Protein AF-A0A6G7YLB1-F1 (afdb_monomer)

Foldseek 3Di:
DDDPPDKDKDKDFAPVVKAWPFWADDPQWDDDGRMIMGIGPDNVNRVVRRVNRPTDMDHDPDDDPVVVVVVVVVVVVDDDDPDDDDPPPVVCVPHDDDDDDDDDDDDDQP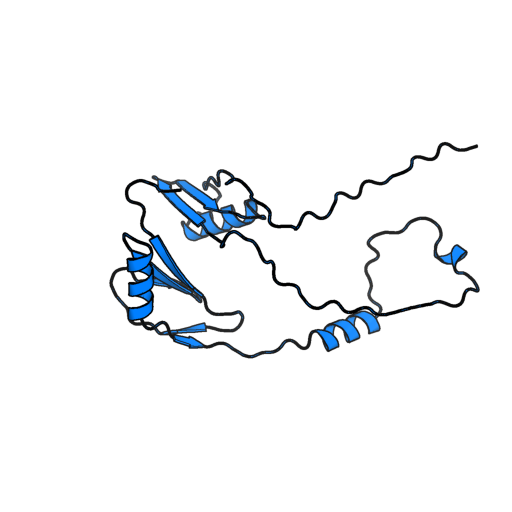DPDDWDKDWDDDDPEIEIETQDPCVVVVQVVVCVVSVHPDGRYDHPYHDHDDDPDDPPPPDDDDDDDDD

InterPro domains:
  IPR037165 Aldehyde oxidase/xanthine dehydrogenase, molybdopterin binding domain superfamily [SSF56003] (47-148)
  IPR052516 Nicotinate and N-heterocyclic Hydroxylase [PTHR47495] (2-147)

Nearest PDB structures (foldseek):
  4uhx-assembly1_A  TM=6.665E-01  e=8.455E-01  Homo sapiens

Solvent-accessible surface area (backbone atoms only — not comparable to full-atom values): 11763 Å² total; per-residue (Å²): 140,87,62,89,92,50,68,25,74,34,77,49,70,38,53,81,86,29,33,64,76,45,60,55,87,53,91,50,58,49,73,57,94,43,33,42,34,10,46,21,83,38,59,66,51,2,43,50,48,39,63,73,19,54,69,40,66,46,72,52,89,73,83,74,64,58,68,59,56,50,52,52,52,64,69,68,65,80,72,84,84,87,77,86,76,83,66,61,70,74,74,47,62,96,55,83,86,83,85,83,88,85,86,78,81,91,76,82,86,82,51,89,67,76,90,57,74,49,74,49,80,56,93,90,33,43,36,41,38,42,80,65,94,51,61,70,60,53,33,55,52,50,20,52,74,72,71,41,96,60,87,65,43,45,58,62,82,46,82,82,78,77,73,97,78,72,81,74,78,88,73,85,80,78,88,78,85,87,131

Radius of gyration: 24.67 Å; Cα contacts (8 Å, |Δi|>4): 196; chains: 1; bounding box: 50×50×65 Å

Sequence (179 aa):
MRLPEQLFASVRLAPEGGSIQGFTKAAGIVAGDGWVAGIGDTWWAAERALKAADVRIEAKNNPIPVDALFDDALAAGDATRWYERGDYAGAVEGSRALSAIYRVAPALPFGLEAPNATARVSGDRVEVWAGTQAPGLARMRADHAAGGESPSTRCPSAIRVGSRWRMPPFRSPLRWHGS

Structure (mmCIF, N/CA/C/O backbone):
data_AF-A0A6G7YLB1-F1
#
_entry.id   AF-A0A6G7YLB1-F1
#
loop_
_atom_site.group_PDB
_atom_site.id
_atom_site.type_symbol
_atom_site.label_atom_id
_atom_site.label_alt_id
_atom_site.label_comp_id
_atom_site.label_asym_id
_atom_site.label_entity_id
_atom_site.label_seq_id
_atom_site.pdbx_PDB_ins_code
_atom_site.Cartn_x
_atom_site.Cartn_y
_atom_site.Cartn_z
_atom_site.occupancy
_atom_site.B_iso_or_equiv
_atom_site.auth_seq_id
_atom_site.auth_comp_id
_atom_site.auth_asym_id
_atom_site.auth_atom_id
_atom_site.pdbx_PDB_model_num
ATOM 1 N N . MET A 1 1 ? -0.944 14.198 13.534 1.00 72.44 1 MET A N 1
ATOM 2 C CA . MET A 1 1 ? -2.217 14.908 13.800 1.00 72.44 1 MET A CA 1
ATOM 3 C C . MET A 1 1 ? -3.015 14.081 14.799 1.00 72.44 1 MET A C 1
ATOM 5 O O . MET A 1 1 ? -3.025 12.867 14.639 1.00 72.44 1 MET A O 1
ATOM 9 N N . ARG A 1 2 ? -3.635 14.696 15.814 1.00 84.31 2 ARG A N 1
ATOM 10 C CA . ARG A 1 2 ? -4.547 14.021 16.753 1.00 84.31 2 ARG A CA 1
ATOM 11 C C . ARG A 1 2 ? -5.871 14.780 16.784 1.00 84.31 2 ARG A C 1
ATOM 13 O O . ARG A 1 2 ? -5.854 15.998 16.930 1.00 84.31 2 ARG A O 1
ATOM 20 N N . LEU A 1 3 ? -6.981 14.072 16.624 1.00 89.00 3 LEU A N 1
ATOM 21 C CA . LEU A 1 3 ? -8.334 14.618 16.7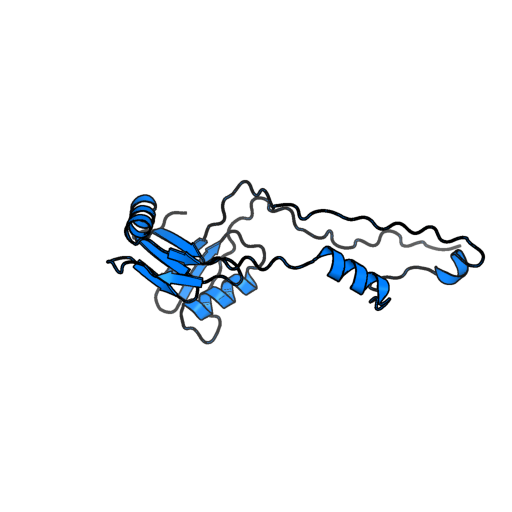16 1.00 89.00 3 LEU A CA 1
ATOM 22 C C . LEU A 1 3 ? -9.004 14.187 18.036 1.00 89.00 3 LEU A C 1
ATOM 24 O O . LEU A 1 3 ? -8.631 13.144 18.584 1.00 89.00 3 LEU A O 1
ATOM 28 N N . PRO A 1 4 ? -9.984 14.957 18.548 1.00 89.75 4 PRO A N 1
ATOM 29 C CA . PRO A 1 4 ? -10.841 14.512 19.648 1.00 89.75 4 PRO A CA 1
ATOM 30 C C . PRO A 1 4 ? -1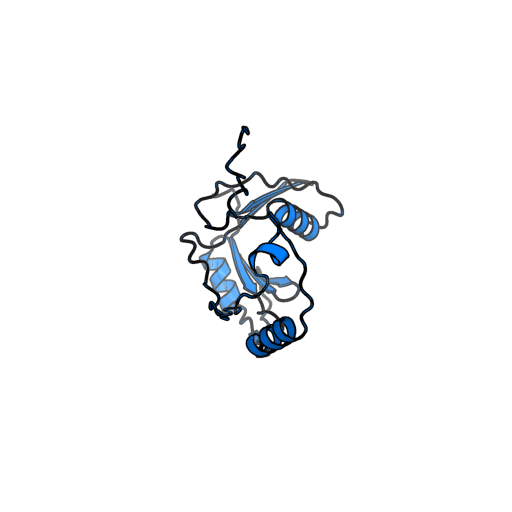1.526 13.188 19.301 1.00 89.75 4 PRO A C 1
ATOM 32 O O . PRO A 1 4 ? -11.903 12.989 18.145 1.00 89.75 4 PRO A O 1
ATOM 35 N N . GLU A 1 5 ? -11.654 12.287 20.279 1.00 90.38 5 GLU A N 1
ATOM 36 C CA . GLU A 1 5 ? -12.276 10.960 20.116 1.00 90.38 5 GLU A CA 1
ATOM 37 C C . GLU A 1 5 ? -11.657 10.079 19.011 1.00 90.38 5 GLU A C 1
ATOM 39 O O . GLU A 1 5 ? -12.265 9.119 18.540 1.00 90.38 5 GLU A O 1
ATOM 44 N N . GLN A 1 6 ? -10.432 10.382 18.564 1.00 94.50 6 GLN A N 1
ATOM 45 C CA . GLN A 1 6 ? -9.809 9.624 17.485 1.00 94.50 6 GLN A CA 1
ATOM 46 C C . GLN A 1 6 ? -9.474 8.195 17.928 1.00 94.50 6 GLN A C 1
ATOM 48 O O . GLN A 1 6 ? -8.704 7.966 18.865 1.00 94.50 6 GLN A O 1
ATOM 53 N N . LEU A 1 7 ? -9.960 7.234 17.154 1.00 95.81 7 LEU A N 1
ATOM 54 C CA . LEU A 1 7 ? -9.529 5.846 17.225 1.00 95.81 7 LEU A CA 1
ATOM 55 C C . LEU A 1 7 ? -8.301 5.617 16.337 1.00 95.81 7 LEU A C 1
ATOM 57 O O . LEU A 1 7 ? -8.029 6.362 15.392 1.00 95.81 7 LEU A O 1
ATOM 61 N N . PHE A 1 8 ? -7.553 4.570 16.650 1.00 95.81 8 PHE A N 1
ATOM 62 C CA . PHE A 1 8 ? -6.425 4.096 15.865 1.00 95.81 8 PHE A CA 1
ATOM 63 C C . PHE A 1 8 ? -6.771 2.769 15.217 1.00 95.81 8 PHE A C 1
ATOM 65 O O . PHE A 1 8 ? -7.447 1.939 15.821 1.00 95.81 8 PHE A O 1
ATOM 72 N N . ALA A 1 9 ? -6.256 2.570 14.008 1.00 95.75 9 ALA A N 1
ATOM 73 C CA . ALA A 1 9 ? -6.350 1.311 13.299 1.00 95.75 9 ALA A CA 1
ATOM 74 C C . ALA A 1 9 ? -4.950 0.768 13.006 1.00 95.75 9 ALA A C 1
ATOM 76 O O . ALA A 1 9 ? -4.078 1.499 12.534 1.00 95.75 9 ALA A O 1
ATOM 77 N N . SER A 1 10 ? -4.770 -0.523 13.25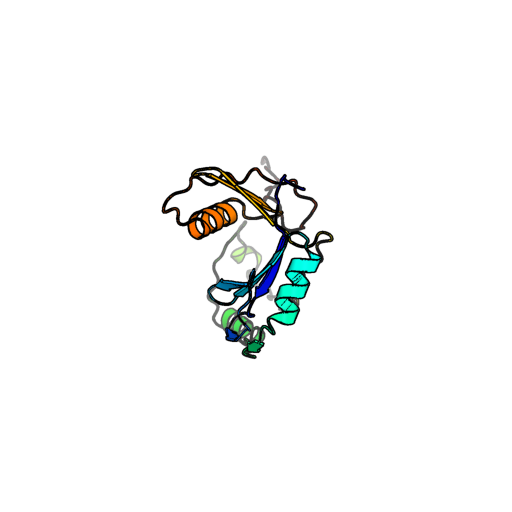1 1.00 96.44 10 SER A N 1
ATOM 78 C CA . SER A 1 10 ? -3.688 -1.317 12.671 1.00 96.44 10 SER A CA 1
ATOM 79 C C . SER A 1 10 ? -4.311 -2.253 11.642 1.00 96.44 10 SER A C 1
ATOM 81 O O . SER A 1 10 ? -5.457 -2.666 11.814 1.00 96.44 10 SER A O 1
ATOM 83 N N . VAL A 1 11 ? -3.589 -2.582 10.569 1.00 95.50 11 VAL A N 1
ATOM 84 C CA . VAL A 1 11 ? -4.123 -3.373 9.447 1.00 95.50 11 VAL A CA 1
ATOM 85 C C . VAL A 1 11 ? -3.153 -4.491 9.073 1.00 95.50 11 VAL A C 1
ATOM 87 O O . VAL A 1 11 ? -1.934 -4.343 9.179 1.00 95.50 11 VAL A O 1
ATOM 90 N N . ARG A 1 12 ? -3.702 -5.622 8.635 1.00 95.62 12 ARG A N 1
ATOM 91 C CA . ARG A 1 12 ? -3.019 -6.695 7.915 1.00 95.62 12 ARG A CA 1
ATOM 92 C C . ARG A 1 12 ? -3.644 -6.810 6.531 1.00 95.62 12 ARG A C 1
ATOM 94 O O . ARG A 1 12 ? -4.863 -6.914 6.423 1.00 95.62 12 ARG A O 1
ATOM 101 N N . LEU A 1 13 ? -2.812 -6.765 5.497 1.00 94.81 13 LEU A N 1
ATOM 102 C CA . LEU A 1 13 ? -3.212 -6.837 4.094 1.00 94.81 13 LEU A CA 1
ATOM 103 C C . LEU A 1 13 ? -2.608 -8.103 3.485 1.00 94.81 13 LEU A C 1
ATOM 105 O O . LEU A 1 13 ? -1.429 -8.388 3.708 1.00 94.81 13 LEU A O 1
ATOM 109 N N . ALA A 1 14 ? -3.406 -8.854 2.735 1.00 94.44 14 ALA A N 1
ATOM 110 C CA . ALA A 1 14 ? -2.907 -9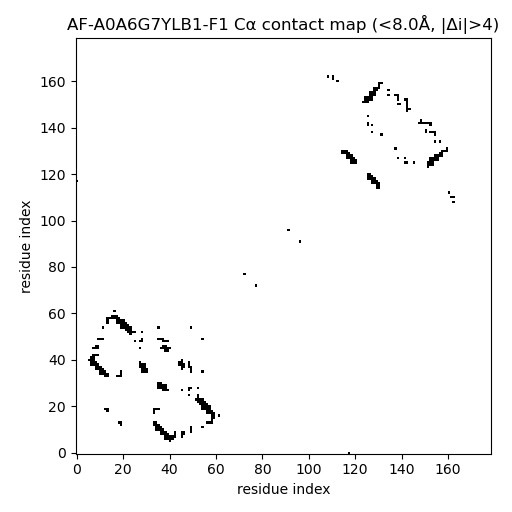.956 1.933 1.00 94.44 14 ALA A CA 1
ATOM 111 C C . ALA A 1 14 ? -2.006 -9.414 0.807 1.00 94.44 14 ALA A C 1
ATOM 113 O O . ALA A 1 14 ? -2.337 -8.395 0.197 1.00 94.44 14 ALA A O 1
ATOM 114 N N . PRO A 1 15 ? -0.863 -10.060 0.522 1.00 90.75 15 PRO A N 1
ATOM 115 C CA . PRO A 1 15 ? -0.030 -9.671 -0.608 1.00 90.75 15 PRO A CA 1
ATOM 116 C C . PRO A 1 15 ? -0.775 -9.894 -1.929 1.00 90.75 15 PRO A C 1
ATOM 118 O O . PRO A 1 15 ? -1.783 -10.601 -1.978 1.00 90.75 15 PRO A O 1
ATOM 121 N N . GLU A 1 16 ? -0.257 -9.323 -3.014 1.00 86.31 16 GLU A N 1
ATOM 122 C CA . GLU A 1 16 ? -0.806 -9.546 -4.352 1.00 86.31 16 GLU A CA 1
ATOM 123 C C . GLU A 1 16 ? -0.889 -11.048 -4.675 1.00 86.31 16 GLU A C 1
ATOM 125 O O . GLU A 1 16 ? 0.034 -11.816 -4.404 1.00 86.31 16 GLU A O 1
ATOM 130 N N . GLY A 1 17 ? -2.041 -11.480 -5.194 1.00 86.75 17 GLY A N 1
ATOM 131 C CA . GLY A 1 17 ? -2.346 -12.891 -5.447 1.00 86.75 17 GLY A CA 1
ATOM 132 C C . GLY A 1 17 ? -2.602 -13.741 -4.193 1.00 86.75 17 GLY A C 1
ATOM 133 O O . GLY A 1 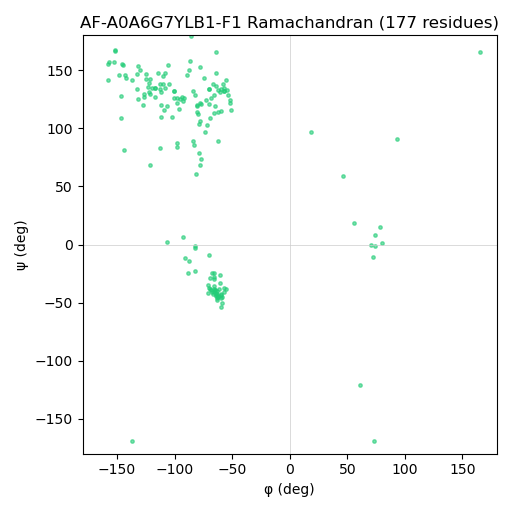17 ? -3.068 -14.872 -4.326 1.00 86.75 17 GLY A O 1
ATOM 134 N N . GLY A 1 18 ? -2.329 -13.221 -2.995 1.00 91.44 18 GLY A N 1
ATOM 135 C CA . GLY A 1 18 ? -2.633 -13.852 -1.714 1.00 91.44 18 GLY A CA 1
ATOM 136 C C . GLY A 1 18 ? -4.053 -13.577 -1.219 1.00 91.44 18 GLY A C 1
ATOM 137 O O . GLY A 1 18 ? -4.835 -12.862 -1.845 1.00 91.44 18 GLY A O 1
ATOM 138 N N . SER A 1 19 ? -4.387 -14.146 -0.064 1.00 94.31 19 SER A N 1
ATOM 139 C CA . SER A 1 19 ? -5.705 -13.991 0.561 1.00 94.31 19 SER A CA 1
ATOM 140 C C . SER A 1 19 ? -5.654 -14.133 2.084 1.00 94.31 19 SER A C 1
ATOM 142 O O . SER A 1 19 ? -4.755 -14.759 2.655 1.00 94.31 19 SER A O 1
ATOM 144 N N . ILE A 1 20 ? -6.650 -13.554 2.760 1.00 95.75 20 ILE A N 1
ATOM 145 C CA . ILE A 1 20 ? -6.896 -13.802 4.184 1.00 95.75 20 ILE A CA 1
ATOM 146 C C . ILE A 1 20 ? -7.589 -15.163 4.323 1.00 95.75 20 ILE A C 1
ATOM 148 O O . ILE A 1 20 ? -8.679 -15.362 3.797 1.00 95.75 20 ILE A O 1
ATOM 152 N N . GLN A 1 21 ? -6.971 -16.082 5.058 1.00 95.81 21 GLN A N 1
ATOM 153 C CA . GLN A 1 21 ? -7.467 -17.447 5.280 1.00 95.81 21 GLN A CA 1
ATOM 154 C C . GLN A 1 21 ? -8.395 -17.549 6.488 1.00 95.81 21 GLN A C 1
ATOM 156 O O . GLN A 1 21 ? -9.210 -18.462 6.605 1.00 95.81 21 GLN A O 1
ATOM 161 N N . GLY A 1 22 ? -8.249 -16.625 7.431 1.00 95.62 22 GLY A N 1
ATOM 162 C CA . GLY A 1 22 ? -9.105 -16.557 8.599 1.00 95.62 22 GLY A CA 1
ATOM 163 C C . GLY A 1 22 ? -8.533 -15.661 9.679 1.00 95.62 22 GLY A C 1
ATOM 164 O O . GLY A 1 22 ? -7.365 -15.282 9.650 1.00 95.62 22 GLY A O 1
ATOM 165 N N . PHE A 1 23 ? -9.390 -15.329 10.631 1.00 97.31 23 PHE A N 1
ATOM 166 C CA . PHE A 1 23 ? -9.064 -14.581 11.835 1.00 97.31 23 PHE A CA 1
ATOM 167 C C . PHE A 1 23 ? -10.131 -14.880 12.892 1.00 97.31 23 PHE A C 1
ATOM 169 O O . PHE A 1 23 ? -11.272 -15.229 12.573 1.00 97.31 23 PHE A O 1
ATOM 176 N N . THR A 1 24 ? -9.770 -14.726 14.156 1.00 97.12 24 THR A N 1
ATOM 177 C CA . THR A 1 24 ? -10.687 -14.790 15.289 1.00 97.12 24 THR A CA 1
ATOM 178 C C . THR A 1 24 ? -11.463 -13.481 15.379 1.00 97.12 24 THR A C 1
ATOM 180 O O . THR A 1 24 ? -10.886 -12.400 15.505 1.00 97.12 24 THR A O 1
ATOM 183 N N . LYS A 1 25 ? -12.794 -13.568 15.309 1.00 93.25 25 LYS A N 1
ATOM 184 C CA . LYS A 1 25 ? -13.669 -12.403 15.477 1.00 93.25 25 LYS A CA 1
ATOM 185 C C . LYS A 1 25 ? -13.636 -11.934 16.931 1.00 93.25 25 LYS A C 1
ATOM 187 O O . LYS A 1 25 ? -13.790 -12.737 17.846 1.00 93.25 25 LYS A O 1
ATOM 192 N N . ALA A 1 26 ? -13.491 -10.631 17.126 1.00 92.19 26 ALA A N 1
ATOM 193 C CA . ALA A 1 26 ? -13.546 -9.983 18.429 1.00 92.19 26 ALA A CA 1
ATOM 194 C C . ALA A 1 26 ? -14.042 -8.539 18.275 1.00 92.19 26 ALA A C 1
ATOM 196 O O . ALA A 1 26 ? -14.079 -7.999 17.166 1.00 92.19 26 ALA A O 1
ATOM 197 N N . ALA A 1 27 ? -14.415 -7.905 19.388 1.00 90.38 27 ALA A N 1
ATOM 198 C CA . ALA A 1 27 ? -14.750 -6.485 19.391 1.00 90.38 27 ALA A CA 1
ATOM 199 C C . ALA A 1 27 ? -13.565 -5.655 18.866 1.00 90.38 27 ALA A C 1
ATOM 201 O O . ALA A 1 27 ? -12.417 -5.897 19.233 1.00 90.38 27 ALA A O 1
ATOM 202 N N . GLY A 1 28 ? -13.850 -4.693 17.987 1.00 92.56 28 GLY A N 1
ATOM 203 C CA . GLY A 1 28 ? -12.825 -3.860 17.355 1.00 92.56 28 GLY A CA 1
ATOM 204 C C . GLY A 1 28 ? -12.098 -4.511 16.174 1.00 92.56 28 GLY A C 1
ATOM 205 O O . GLY A 1 28 ? -11.233 -3.861 15.597 1.00 92.56 28 GLY A O 1
ATOM 206 N N . ILE A 1 29 ? -12.439 -5.743 15.773 1.00 97.56 29 ILE A N 1
ATOM 207 C CA . ILE A 1 29 ? -11.936 -6.348 14.531 1.00 97.56 29 ILE A CA 1
ATOM 208 C C . ILE A 1 29 ? -12.916 -6.090 13.386 1.00 97.56 29 ILE A C 1
ATOM 210 O O . ILE A 1 29 ? -14.096 -6.427 13.474 1.00 97.56 29 ILE A O 1
ATOM 214 N N . VAL A 1 30 ? -12.403 -5.531 12.292 1.00 95.75 30 VAL A N 1
ATOM 215 C CA . VAL A 1 30 ? -13.129 -5.292 11.040 1.00 95.75 30 VAL A CA 1
ATOM 216 C C . VAL A 1 30 ? -12.361 -5.960 9.907 1.00 95.75 30 VAL A C 1
ATOM 218 O O . VAL A 1 30 ? -11.134 -5.948 9.903 1.00 95.75 30 VAL A O 1
ATOM 221 N N . ALA A 1 31 ? -13.061 -6.545 8.943 1.00 95.38 31 ALA A N 1
ATOM 222 C CA . ALA A 1 31 ? -12.438 -7.156 7.777 1.00 95.38 31 ALA A CA 1
ATOM 223 C C . ALA A 1 31 ? -13.105 -6.672 6.492 1.00 95.38 31 ALA A C 1
ATOM 225 O O . ALA A 1 31 ? -14.298 -6.366 6.480 1.00 95.38 31 ALA A O 1
ATOM 226 N N . GLY A 1 32 ? -12.322 -6.635 5.423 1.00 91.19 32 GLY A N 1
ATOM 227 C CA . GLY A 1 32 ? -12.785 -6.402 4.065 1.00 91.19 32 GLY A CA 1
ATOM 228 C C . GLY A 1 32 ? -12.091 -7.352 3.098 1.00 91.19 32 GLY A C 1
ATOM 229 O O . GLY A 1 32 ? -11.430 -8.308 3.509 1.00 91.19 32 GLY A O 1
ATOM 230 N N . ASP A 1 33 ? -12.247 -7.094 1.804 1.00 90.06 33 ASP A N 1
ATOM 231 C CA . ASP A 1 33 ? -11.646 -7.940 0.778 1.00 90.06 33 ASP A CA 1
ATOM 232 C C . ASP A 1 33 ? -10.112 -7.863 0.830 1.00 90.06 33 ASP A C 1
ATOM 234 O O . ASP A 1 33 ? -9.516 -6.807 0.610 1.00 90.06 33 ASP A O 1
ATOM 238 N N . GLY A 1 34 ? -9.477 -8.976 1.198 1.00 93.38 34 GLY A N 1
ATOM 239 C CA . GLY A 1 34 ? -8.024 -9.085 1.313 1.00 93.38 34 GLY A CA 1
ATOM 240 C C . GLY A 1 34 ? -7.392 -8.391 2.527 1.00 93.38 34 GLY A C 1
ATOM 241 O O . GLY A 1 34 ? -6.166 -8.346 2.597 1.00 93.38 34 GLY A O 1
ATOM 242 N N . TRP A 1 35 ? -8.154 -7.871 3.499 1.00 95.38 35 TRP A N 1
ATOM 243 C CA . TRP A 1 35 ? -7.573 -7.212 4.679 1.00 95.38 35 TRP 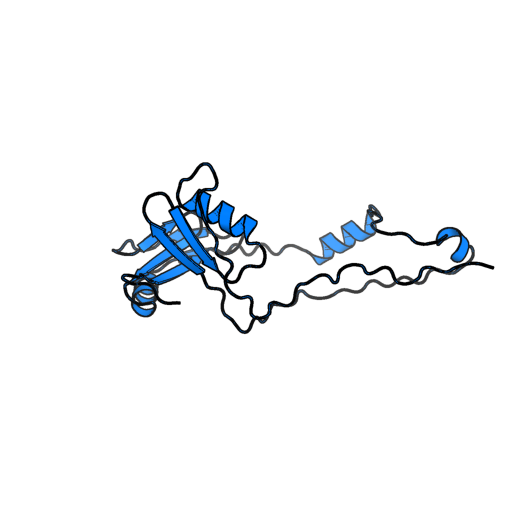A CA 1
ATOM 244 C C . TRP A 1 35 ? -8.366 -7.403 5.976 1.00 95.38 35 TRP A C 1
ATOM 246 O O . TRP A 1 35 ? -9.580 -7.597 5.975 1.00 95.38 35 TRP A O 1
ATOM 256 N N . VAL A 1 36 ? -7.662 -7.288 7.105 1.00 97.62 36 VAL A N 1
ATOM 257 C CA . VAL A 1 36 ? -8.229 -7.272 8.463 1.00 97.62 36 VAL A CA 1
ATOM 258 C C . VAL A 1 36 ? -7.619 -6.114 9.247 1.00 97.62 36 VAL A C 1
ATOM 260 O O . VAL A 1 36 ? -6.404 -5.925 9.231 1.00 97.62 36 VAL A O 1
ATOM 263 N N . ALA A 1 37 ? -8.445 -5.342 9.945 1.00 97.19 37 ALA A N 1
ATOM 264 C CA . ALA A 1 37 ? -8.036 -4.234 10.794 1.00 97.19 37 ALA A CA 1
ATOM 265 C C . ALA A 1 37 ? -8.488 -4.436 12.241 1.00 97.19 37 ALA A C 1
ATOM 267 O O . ALA A 1 37 ? -9.592 -4.911 12.501 1.00 97.19 37 ALA A O 1
ATOM 268 N N . GLY A 1 38 ? -7.635 -4.031 13.175 1.00 97.81 38 GLY A N 1
ATOM 269 C CA . GLY A 1 38 ? -7.977 -3.873 14.585 1.00 97.81 38 GLY A CA 1
ATOM 270 C C . GLY A 1 38 ? -8.109 -2.396 14.908 1.00 97.81 38 GLY A C 1
ATOM 271 O O . GLY A 1 38 ? -7.294 -1.599 14.448 1.00 97.81 38 GLY A O 1
ATOM 272 N N . ILE A 1 39 ? -9.127 -2.042 15.684 1.00 97.06 39 ILE A N 1
ATOM 273 C CA . ILE A 1 39 ? -9.469 -0.673 16.066 1.00 97.06 39 ILE A CA 1
ATOM 274 C C . ILE A 1 39 ? -9.346 -0.539 17.586 1.00 97.06 39 ILE A C 1
ATOM 276 O O . ILE A 1 39 ? -9.818 -1.400 18.326 1.00 97.06 39 ILE A O 1
ATOM 280 N N . GLY A 1 40 ? -8.726 0.544 18.053 1.00 96.25 40 GLY A N 1
ATOM 281 C CA . GLY A 1 40 ? -8.539 0.816 19.478 1.00 96.25 40 GLY A CA 1
ATOM 282 C C . GLY A 1 40 ? -8.449 2.304 19.807 1.00 96.25 40 GLY A C 1
ATOM 283 O O . GLY A 1 40 ? -8.276 3.148 18.930 1.00 96.25 40 GLY A O 1
ATOM 284 N N . ASP A 1 41 ? -8.546 2.624 21.092 1.00 95.75 41 ASP A N 1
ATOM 285 C CA . ASP A 1 41 ? -8.346 3.970 21.652 1.00 95.75 41 ASP A CA 1
ATOM 286 C C . ASP A 1 41 ? -6.898 4.473 21.509 1.00 95.75 41 ASP A C 1
ATOM 288 O O . ASP A 1 41 ? -6.633 5.675 21.442 1.00 95.75 41 ASP A O 1
ATOM 292 N N . THR A 1 42 ? -5.965 3.530 21.397 1.00 95.19 42 THR A N 1
ATOM 293 C CA . THR A 1 42 ? -4.536 3.715 21.179 1.00 95.19 42 THR A CA 1
ATOM 294 C C . THR A 1 42 ? -4.057 2.804 20.053 1.00 95.19 42 THR A C 1
ATOM 296 O O . THR A 1 42 ? -4.607 1.724 19.819 1.00 95.19 42 THR A O 1
ATOM 299 N N . TRP A 1 43 ? -2.980 3.202 19.369 1.00 94.50 43 TRP A N 1
ATOM 300 C CA . TRP A 1 43 ? -2.348 2.346 18.358 1.00 94.50 43 TRP A CA 1
ATOM 301 C C . TRP A 1 43 ? -1.921 0.988 18.938 1.00 94.50 43 TRP A C 1
ATOM 303 O O . TRP A 1 43 ? -2.086 -0.047 18.295 1.00 94.50 43 TRP A O 1
ATOM 313 N N . TRP A 1 44 ? -1.435 0.968 20.182 1.00 96.25 44 TRP A N 1
ATOM 314 C CA . TRP A 1 44 ? -1.028 -0.272 20.839 1.00 96.25 44 TRP A CA 1
ATOM 315 C C . TRP A 1 44 ? -2.208 -1.216 21.097 1.00 96.25 44 TRP A C 1
ATOM 317 O O . TRP A 1 44 ? -2.080 -2.419 20.870 1.00 96.25 44 TRP A O 1
ATOM 327 N N . ALA A 1 45 ? -3.364 -0.693 21.517 1.00 96.81 45 ALA A N 1
ATOM 328 C CA . ALA A 1 45 ? -4.576 -1.495 21.677 1.00 96.81 45 ALA A CA 1
ATOM 329 C C . ALA A 1 45 ? -5.040 -2.094 20.339 1.00 96.81 45 ALA A C 1
ATOM 331 O O . ALA A 1 45 ? -5.300 -3.294 20.268 1.00 96.81 45 ALA A O 1
ATOM 332 N N . ALA A 1 46 ? -5.053 -1.290 19.271 1.00 97.12 46 ALA A N 1
ATOM 333 C CA . ALA A 1 46 ? -5.396 -1.734 17.920 1.00 97.12 46 ALA A CA 1
ATOM 334 C C . ALA A 1 46 ? -4.475 -2.865 17.418 1.00 97.12 46 ALA A C 1
ATOM 336 O O . ALA A 1 46 ? -4.934 -3.888 16.905 1.00 97.12 46 ALA A O 1
ATOM 337 N N . GLU A 1 47 ? -3.164 -2.720 17.616 1.00 96.50 47 GLU A N 1
ATOM 338 C CA . GLU A 1 47 ? -2.175 -3.726 17.224 1.00 96.50 47 GLU A CA 1
ATOM 339 C C . GLU A 1 47 ? -2.273 -5.004 18.072 1.00 96.50 47 GLU A C 1
ATOM 341 O O . GLU A 1 47 ? -2.163 -6.113 17.546 1.00 96.50 47 GLU A O 1
ATOM 346 N N . ARG A 1 48 ? -2.526 -4.881 19.381 1.00 96.44 48 ARG A N 1
ATOM 347 C CA . ARG A 1 48 ? -2.760 -6.043 20.251 1.00 96.44 48 ARG A CA 1
ATOM 348 C C . ARG A 1 48 ? -4.026 -6.799 19.870 1.00 96.44 48 ARG A C 1
ATOM 350 O O . ARG A 1 48 ? -3.996 -8.027 19.891 1.00 96.44 48 ARG A O 1
ATOM 357 N N . ALA A 1 49 ? -5.094 -6.095 19.499 1.00 96.00 49 ALA A N 1
ATOM 358 C CA . ALA A 1 49 ? -6.321 -6.716 19.012 1.00 96.00 49 ALA A CA 1
ATOM 359 C C . ALA A 1 49 ? -6.047 -7.552 17.754 1.00 96.00 49 ALA A C 1
ATOM 361 O O . ALA A 1 49 ? -6.436 -8.715 17.705 1.00 96.00 49 ALA A O 1
ATOM 362 N N . LEU A 1 50 ? -5.293 -7.022 16.784 1.00 95.81 50 LEU A N 1
ATOM 363 C CA . LEU A 1 50 ? -4.911 -7.787 15.592 1.00 95.81 50 LEU A CA 1
ATOM 364 C C . LEU A 1 50 ? -4.038 -9.001 15.892 1.00 95.81 50 LEU A C 1
ATOM 366 O O . LEU A 1 50 ? -4.226 -10.049 15.280 1.00 95.81 50 LEU A O 1
ATOM 370 N N . LYS A 1 51 ? -3.085 -8.874 16.820 1.00 95.50 51 LYS A N 1
ATOM 371 C CA . LYS A 1 51 ? -2.261 -10.013 17.244 1.00 95.50 51 LYS A CA 1
ATOM 372 C C . LYS A 1 51 ? -3.111 -11.103 17.895 1.00 95.50 51 LYS A C 1
ATOM 374 O O . LYS A 1 51 ? -2.917 -12.273 17.596 1.00 95.50 51 LYS A O 1
ATOM 379 N N . ALA A 1 52 ? -4.065 -10.723 18.745 1.00 96.50 52 ALA A N 1
ATOM 380 C CA . ALA A 1 52 ? -4.992 -11.662 19.374 1.00 96.50 52 ALA A CA 1
ATOM 381 C C . ALA A 1 52 ? -5.987 -12.275 18.374 1.00 96.50 52 ALA A C 1
ATOM 383 O O . ALA A 1 52 ? -6.427 -13.405 18.563 1.00 96.50 52 ALA A O 1
ATOM 384 N N . ALA A 1 53 ? -6.322 -11.549 17.305 1.00 96.62 53 ALA A N 1
ATOM 385 C CA . ALA A 1 53 ? -7.196 -12.032 16.246 1.00 96.62 53 ALA A CA 1
ATOM 386 C C . ALA A 1 53 ? -6.555 -13.122 15.370 1.00 96.62 53 ALA A C 1
ATOM 388 O O . ALA A 1 53 ? -7.271 -13.701 14.563 1.00 96.62 53 ALA A O 1
ATOM 389 N N . ASP A 1 54 ? -5.255 -13.415 15.505 1.00 96.69 54 ASP A N 1
ATOM 390 C CA . ASP A 1 54 ? -4.558 -14.477 14.760 1.00 96.69 54 ASP A CA 1
ATOM 391 C C . ASP A 1 54 ? -4.889 -14.468 13.253 1.00 96.69 54 ASP A C 1
ATOM 393 O O . ASP A 1 54 ? -5.475 -15.400 12.695 1.00 96.69 54 ASP A O 1
ATOM 397 N N . VAL A 1 55 ? -4.598 -13.340 12.595 1.00 96.94 55 VAL A N 1
ATOM 398 C CA . VAL A 1 55 ? -4.879 -13.171 11.164 1.00 96.94 55 VAL A CA 1
ATOM 399 C C . VAL A 1 55 ? -3.950 -14.070 10.353 1.00 96.94 55 VAL A C 1
ATOM 401 O O . VAL A 1 55 ? -2.755 -13.798 10.224 1.00 96.94 55 VAL A O 1
ATOM 404 N N . ARG A 1 56 ? -4.518 -15.118 9.760 1.00 96.19 56 ARG A N 1
ATOM 405 C CA . ARG A 1 56 ? -3.815 -16.068 8.898 1.00 96.19 56 ARG A CA 1
ATOM 406 C C . ARG A 1 56 ? -3.908 -15.610 7.448 1.00 96.19 56 ARG A C 1
ATOM 408 O O . ARG A 1 56 ? -5.002 -15.386 6.931 1.00 96.19 56 ARG A O 1
ATOM 415 N N . ILE A 1 57 ? -2.757 -15.480 6.796 1.00 95.44 57 ILE A N 1
ATOM 416 C CA . ILE A 1 57 ? -2.626 -15.006 5.415 1.00 95.44 57 ILE A CA 1
ATOM 417 C C . ILE A 1 57 ? -1.924 -16.083 4.601 1.00 95.44 57 ILE A C 1
ATOM 419 O O . ILE A 1 57 ? -0.873 -16.578 5.005 1.00 95.44 57 ILE A O 1
ATOM 423 N N . GLU A 1 58 ? -2.490 -16.419 3.448 1.00 93.25 58 GLU A N 1
ATOM 424 C CA . GLU A 1 58 ? -1.805 -17.209 2.432 1.00 93.25 58 GLU A CA 1
ATOM 425 C C . GLU A 1 58 ? -1.186 -16.254 1.416 1.00 93.25 58 GLU A C 1
ATOM 427 O O . GLU A 1 58 ? -1.871 -15.407 0.839 1.00 93.25 58 GLU A O 1
ATOM 432 N N . ALA A 1 59 ? 0.116 -16.394 1.195 1.00 88.88 59 ALA A N 1
ATOM 433 C CA . ALA A 1 59 ? 0.802 -15.730 0.101 1.00 88.88 59 ALA A CA 1
ATOM 434 C C . ALA A 1 59 ? 0.942 -16.722 -1.053 1.00 88.88 59 ALA A C 1
ATOM 436 O O . ALA A 1 59 ? 1.495 -17.807 -0.872 1.00 88.88 59 ALA A O 1
ATOM 437 N N . LYS A 1 60 ? 0.488 -16.345 -2.251 1.00 82.94 60 LYS A N 1
ATOM 438 C CA . LYS A 1 60 ? 0.840 -17.101 -3.453 1.00 82.94 60 LYS A CA 1
ATOM 439 C C . LYS A 1 60 ? 2.233 -16.691 -3.892 1.00 82.94 60 LYS A C 1
ATOM 441 O O . LYS A 1 60 ? 2.469 -15.535 -4.229 1.00 82.94 60 LYS A O 1
ATOM 446 N N . ASN A 1 61 ? 3.150 -17.649 -3.917 1.00 73.69 61 ASN A N 1
ATOM 447 C CA . ASN A 1 61 ? 4.443 -17.445 -4.549 1.00 73.69 61 ASN A CA 1
ATOM 448 C C . ASN A 1 61 ? 4.304 -17.703 -6.052 1.00 73.69 61 ASN A C 1
ATOM 450 O O . ASN A 1 61 ? 4.512 -18.823 -6.513 1.00 73.69 61 ASN A O 1
ATOM 454 N N . ASN A 1 62 ? 3.892 -16.679 -6.797 1.00 75.88 62 ASN A N 1
ATOM 455 C CA . ASN A 1 62 ? 3.848 -16.724 -8.255 1.00 75.88 62 ASN A CA 1
ATOM 456 C C . ASN A 1 62 ? 4.887 -15.745 -8.822 1.00 75.88 62 ASN A C 1
ATOM 458 O O . ASN A 1 62 ? 4.545 -14.592 -9.097 1.00 75.88 62 ASN A O 1
ATOM 462 N N . PRO A 1 63 ? 6.166 -16.148 -8.923 1.00 75.75 63 PRO A N 1
ATOM 463 C CA . PRO A 1 63 ? 7.203 -15.267 -9.434 1.00 75.75 63 PRO A CA 1
ATOM 464 C C . PRO A 1 63 ? 6.916 -14.937 -10.901 1.00 75.75 63 PRO A C 1
ATOM 466 O O . PRO A 1 63 ? 6.874 -15.818 -11.757 1.00 75.75 63 PRO A O 1
ATOM 469 N N . ILE A 1 64 ? 6.723 -13.652 -11.189 1.00 81.31 64 ILE A N 1
ATOM 470 C CA . ILE A 1 64 ? 6.597 -13.160 -12.561 1.00 81.31 64 ILE A CA 1
ATOM 471 C C . ILE A 1 64 ? 7.996 -13.222 -13.201 1.00 81.31 64 ILE A C 1
ATOM 473 O O . ILE A 1 64 ? 8.921 -12.625 -12.642 1.00 81.31 64 ILE A O 1
ATOM 477 N N . PRO A 1 65 ? 8.189 -13.903 -14.349 1.00 87.50 65 PRO A N 1
ATOM 478 C CA . PRO A 1 65 ? 9.485 -13.996 -15.021 1.00 87.50 65 PRO A CA 1
ATOM 479 C C . PRO A 1 65 ? 9.781 -12.699 -15.788 1.00 87.50 65 PRO A C 1
ATOM 481 O O . PRO A 1 65 ? 9.763 -12.657 -17.016 1.00 87.50 65 PRO A O 1
ATOM 484 N N . VAL A 1 66 ? 10.016 -11.615 -15.048 1.00 87.81 66 VAL A N 1
ATOM 485 C CA . VAL A 1 66 ? 10.176 -10.256 -15.592 1.00 87.81 66 VAL A CA 1
ATOM 486 C C . VAL A 1 66 ? 11.274 -10.164 -16.647 1.00 87.81 66 VAL A C 1
ATOM 488 O O . VAL A 1 66 ? 11.080 -9.477 -17.642 1.00 87.81 66 VAL A O 1
ATOM 491 N N . ASP A 1 67 ? 12.388 -10.878 -16.473 1.00 88.44 67 ASP A N 1
ATOM 492 C CA . ASP A 1 67 ? 13.483 -10.858 -17.449 1.00 88.44 67 ASP A CA 1
ATOM 493 C C . ASP A 1 67 ? 13.051 -11.424 -18.807 1.00 88.44 67 ASP A C 1
ATOM 495 O O . ASP A 1 67 ? 13.284 -10.785 -19.828 1.00 88.44 67 ASP A O 1
ATOM 499 N N . ALA A 1 68 ? 12.350 -12.563 -18.817 1.00 90.75 68 ALA A N 1
ATOM 500 C CA . ALA A 1 68 ? 11.837 -13.156 -20.052 1.00 90.75 68 ALA A CA 1
ATOM 501 C C . ALA A 1 68 ? 10.802 -12.241 -20.722 1.00 90.75 68 ALA A C 1
ATOM 503 O O . ALA A 1 68 ? 10.860 -12.024 -21.926 1.00 90.75 68 ALA A O 1
ATOM 504 N N . LEU A 1 69 ? 9.910 -11.629 -19.933 1.00 90.44 69 LEU A N 1
ATOM 505 C CA . LEU A 1 69 ? 8.930 -10.671 -20.453 1.00 90.44 69 LEU A CA 1
ATOM 506 C C . LEU A 1 69 ? 9.595 -9.448 -21.101 1.00 90.44 69 LEU A C 1
ATOM 508 O O . LEU A 1 69 ? 9.109 -8.955 -22.118 1.00 90.44 69 LEU A O 1
ATOM 512 N N . PHE A 1 70 ? 10.694 -8.946 -20.529 1.00 89.88 70 PHE A N 1
ATOM 513 C CA . PHE A 1 70 ? 11.445 -7.842 -21.127 1.00 89.88 70 PHE A CA 1
ATOM 514 C C . PHE A 1 70 ? 12.197 -8.265 -22.385 1.00 89.88 70 PHE A C 1
ATOM 516 O O . PHE A 1 70 ? 12.199 -7.513 -23.358 1.00 89.88 70 PHE A O 1
ATOM 523 N N . ASP A 1 71 ? 12.812 -9.446 -22.379 1.00 90.44 71 ASP A N 1
ATOM 524 C CA . ASP A 1 71 ? 13.544 -9.964 -23.532 1.00 90.44 71 ASP A CA 1
ATOM 525 C C . ASP A 1 71 ? 12.600 -10.194 -24.720 1.00 90.44 71 ASP A C 1
ATOM 527 O O . ASP A 1 71 ? 12.894 -9.740 -25.827 1.00 90.44 71 ASP A O 1
ATOM 531 N N . ASP A 1 72 ? 11.424 -10.779 -24.476 1.00 90.75 72 ASP A N 1
ATOM 532 C CA . ASP A 1 72 ? 10.386 -10.979 -25.491 1.00 90.75 72 ASP A CA 1
ATOM 533 C C . ASP A 1 72 ? 9.873 -9.641 -26.046 1.00 90.75 72 ASP A C 1
ATOM 535 O O . ASP A 1 72 ? 9.761 -9.469 -27.262 1.00 90.75 72 ASP A O 1
ATOM 539 N N . ALA A 1 73 ? 9.612 -8.656 -25.178 1.00 89.12 73 ALA A N 1
ATOM 540 C CA . ALA A 1 73 ? 9.144 -7.335 -25.600 1.00 89.12 73 ALA A CA 1
ATOM 541 C C . ALA A 1 73 ? 10.193 -6.568 -26.425 1.00 89.12 73 ALA A C 1
ATOM 543 O O . ALA A 1 73 ? 9.845 -5.889 -27.392 1.00 89.12 73 ALA A O 1
ATOM 544 N N . LEU A 1 74 ? 11.479 -6.679 -26.073 1.00 87.56 74 LEU A N 1
ATOM 545 C CA . LEU A 1 74 ? 12.569 -6.080 -26.847 1.00 87.56 74 LEU A CA 1
ATOM 546 C C . LEU A 1 74 ? 12.773 -6.793 -28.190 1.00 87.56 74 LEU A C 1
ATOM 548 O O . LEU A 1 74 ? 13.050 -6.129 -29.189 1.00 87.56 74 LEU A O 1
ATOM 552 N N . ALA A 1 75 ? 12.627 -8.120 -28.225 1.00 86.94 75 ALA A N 1
ATOM 553 C CA . ALA A 1 75 ? 12.781 -8.921 -29.436 1.00 86.94 75 ALA A CA 1
ATOM 554 C C . ALA A 1 75 ? 11.631 -8.723 -30.435 1.00 86.94 75 ALA A C 1
ATOM 556 O O . ALA A 1 75 ? 11.872 -8.733 -31.641 1.00 86.94 75 ALA A O 1
ATOM 557 N N . ALA A 1 76 ? 10.401 -8.512 -29.952 1.00 88.00 76 ALA A N 1
ATOM 558 C CA . ALA A 1 76 ? 9.228 -8.281 -30.797 1.00 88.00 76 ALA A CA 1
ATOM 559 C C . ALA A 1 76 ? 9.358 -7.028 -31.683 1.00 88.00 76 ALA A C 1
ATOM 561 O O . ALA A 1 76 ? 8.744 -6.963 -32.744 1.00 88.00 76 ALA A O 1
ATOM 562 N N . GLY A 1 77 ? 10.161 -6.039 -31.273 1.00 78.50 77 GLY A N 1
ATOM 563 C CA . GLY A 1 77 ? 10.420 -4.828 -32.060 1.00 78.50 77 GLY A CA 1
ATOM 564 C C . GLY A 1 77 ? 9.265 -3.818 -32.094 1.00 78.50 77 GLY A C 1
ATOM 565 O O . GLY A 1 77 ? 9.422 -2.740 -32.670 1.00 78.50 77 GLY A O 1
ATOM 566 N N . ASP A 1 78 ? 8.139 -4.120 -31.443 1.00 81.50 78 ASP A N 1
ATOM 567 C CA . ASP A 1 78 ? 7.007 -3.209 -31.288 1.00 81.50 78 ASP A CA 1
ATOM 568 C C . ASP A 1 78 ? 7.347 -2.114 -30.270 1.00 81.50 78 ASP A C 1
ATOM 570 O O . ASP A 1 78 ? 7.240 -2.282 -29.054 1.00 81.50 78 ASP A O 1
ATOM 574 N N . ALA A 1 79 ? 7.777 -0.960 -30.778 1.00 83.75 79 ALA A N 1
ATOM 575 C CA . ALA A 1 79 ? 8.150 0.189 -29.966 1.00 83.75 79 ALA A CA 1
ATOM 576 C C . ALA A 1 79 ? 7.310 1.422 -30.311 1.00 83.75 79 ALA A C 1
ATOM 578 O O . ALA A 1 79 ? 7.249 1.871 -31.456 1.00 83.75 79 ALA A O 1
ATOM 579 N N . THR A 1 80 ? 6.734 2.051 -29.288 1.00 88.75 80 THR A N 1
ATOM 580 C CA . THR A 1 80 ? 6.129 3.380 -29.429 1.00 88.75 80 THR A CA 1
ATOM 581 C C . THR A 1 80 ? 7.223 4.439 -29.371 1.00 88.75 80 THR A C 1
ATOM 583 O O . THR A 1 80 ? 7.917 4.571 -28.361 1.00 88.75 80 THR A O 1
ATOM 586 N N . ARG A 1 81 ? 7.373 5.242 -30.430 1.00 87.94 81 ARG A N 1
ATOM 587 C CA . ARG A 1 81 ? 8.288 6.390 -30.427 1.00 87.94 81 ARG A CA 1
ATOM 588 C C . ARG A 1 81 ? 7.653 7.560 -29.675 1.00 87.94 81 ARG A C 1
ATOM 590 O O . ARG A 1 81 ? 6.753 8.219 -30.181 1.00 87.94 81 ARG A O 1
ATOM 597 N N . TRP A 1 82 ? 8.145 7.831 -28.469 1.00 91.38 82 TRP A N 1
ATOM 598 C CA . TRP A 1 82 ? 7.644 8.928 -27.627 1.00 91.38 82 TRP A CA 1
ATOM 599 C C . TRP A 1 82 ? 8.234 10.293 -27.987 1.00 91.38 82 TRP A C 1
ATOM 601 O O . TRP A 1 82 ? 7.660 11.326 -27.648 1.00 91.38 82 TRP A O 1
ATOM 611 N N . TYR A 1 83 ? 9.404 10.307 -28.624 1.00 92.69 83 TYR A N 1
ATOM 612 C CA . TYR A 1 83 ? 10.138 11.528 -28.908 1.00 92.69 83 TYR A CA 1
ATOM 613 C C . TYR A 1 83 ? 11.110 11.336 -30.074 1.00 92.69 83 TYR A C 1
ATOM 615 O O . TYR A 1 83 ? 11.767 10.302 -30.176 1.00 92.69 83 TYR A O 1
ATOM 623 N N . GLU A 1 84 ? 11.234 12.360 -30.914 1.00 90.69 84 GLU A N 1
ATOM 624 C CA . GLU A 1 84 ? 12.190 12.438 -32.015 1.00 90.69 84 GLU A CA 1
ATOM 625 C C . GLU A 1 84 ? 12.689 13.875 -32.149 1.00 90.69 84 GLU A C 1
ATOM 627 O O . GLU A 1 84 ? 11.954 14.831 -31.891 1.00 90.69 84 GLU A O 1
ATOM 632 N N . ARG A 1 85 ? 13.952 14.044 -32.538 1.00 93.62 85 ARG A N 1
ATOM 633 C CA . ARG A 1 85 ? 14.516 15.357 -32.847 1.00 93.62 85 ARG A CA 1
ATOM 634 C C . ARG A 1 85 ? 15.541 15.223 -33.963 1.00 93.62 85 ARG A C 1
ATOM 636 O O . ARG A 1 85 ? 16.512 14.492 -33.803 1.00 93.62 85 ARG A O 1
ATOM 643 N N . GLY A 1 86 ? 15.369 16.034 -35.005 1.00 93.81 86 GLY A N 1
ATOM 644 C CA . GLY A 1 86 ? 16.254 16.043 -36.169 1.00 93.81 86 GLY A CA 1
ATOM 645 C C . GLY A 1 86 ? 16.055 14.822 -37.065 1.00 93.81 86 GLY A C 1
ATOM 646 O O . GLY A 1 86 ? 15.092 14.079 -36.895 1.00 93.81 86 GLY A O 1
ATOM 647 N N . ASP A 1 87 ? 16.976 14.640 -38.009 1.00 90.25 87 ASP A N 1
ATOM 648 C CA . ASP A 1 87 ? 17.016 13.482 -38.900 1.00 90.25 87 ASP A CA 1
ATOM 649 C C . ASP A 1 87 ? 18.021 12.452 -38.371 1.00 90.25 87 ASP A C 1
ATOM 651 O O . ASP A 1 87 ? 19.209 12.476 -38.697 1.00 90.25 87 ASP A O 1
ATOM 655 N N . TYR A 1 88 ? 17.546 11.572 -37.488 1.00 89.00 88 TYR A N 1
ATOM 656 C CA . TYR A 1 88 ? 18.378 10.491 -36.964 1.00 89.00 88 TYR A CA 1
ATOM 657 C C . TYR A 1 88 ? 18.770 9.502 -38.065 1.00 89.00 88 TYR A C 1
ATOM 659 O O . TYR A 1 88 ? 19.908 9.043 -38.076 1.00 89.00 88 TYR A O 1
ATOM 667 N N . ALA A 1 89 ? 17.848 9.187 -38.982 1.00 87.88 89 ALA A N 1
ATOM 668 C CA . ALA A 1 89 ? 18.061 8.184 -40.021 1.00 87.88 89 ALA A CA 1
ATOM 669 C C . ALA A 1 89 ? 19.196 8.594 -40.967 1.00 87.88 89 ALA A C 1
ATOM 671 O O . ALA A 1 89 ? 20.113 7.804 -41.181 1.00 87.88 89 ALA A O 1
ATOM 672 N N . GLY A 1 90 ? 19.184 9.841 -41.444 1.00 91.81 90 GLY A N 1
ATOM 673 C CA . GLY A 1 90 ? 20.266 10.385 -42.263 1.00 91.81 90 GLY A CA 1
ATOM 674 C C . GLY A 1 90 ? 21.583 10.520 -41.495 1.00 91.81 90 GLY A C 1
ATOM 675 O O . GLY A 1 90 ? 22.650 10.249 -42.037 1.00 91.81 90 GLY A O 1
ATOM 676 N N . ALA A 1 91 ? 21.536 10.866 -40.204 1.00 89.88 91 ALA A N 1
ATOM 677 C CA . ALA A 1 91 ? 22.747 11.022 -39.395 1.00 89.88 91 ALA A CA 1
ATOM 678 C C . ALA A 1 91 ? 23.502 9.705 -39.130 1.00 89.88 91 ALA A C 1
ATOM 680 O O . ALA A 1 91 ? 24.701 9.742 -38.854 1.00 89.88 91 ALA A O 1
ATOM 681 N N . VAL A 1 92 ? 22.817 8.557 -39.176 1.00 88.81 92 VAL A N 1
ATOM 682 C CA . VAL A 1 92 ? 23.419 7.234 -38.922 1.00 88.81 92 VAL A CA 1
ATOM 683 C C . VAL A 1 92 ? 23.604 6.396 -40.184 1.00 88.81 92 VAL A C 1
ATOM 685 O O . VAL A 1 92 ? 24.075 5.259 -40.096 1.00 88.81 92 VAL A O 1
ATOM 688 N N . GLU A 1 93 ? 23.264 6.929 -41.358 1.00 92.19 93 GLU A N 1
ATOM 689 C CA . GLU A 1 93 ? 23.431 6.221 -42.623 1.00 92.19 93 GLU A CA 1
ATOM 690 C C . GLU A 1 93 ? 24.902 5.812 -42.829 1.00 92.19 93 GLU A C 1
ATOM 692 O O . GLU A 1 93 ? 25.833 6.579 -42.576 1.00 92.19 93 GLU A O 1
ATOM 697 N N . GLY A 1 94 ? 25.135 4.551 -43.207 1.00 90.81 94 GLY A N 1
ATOM 698 C CA . GLY A 1 94 ? 26.4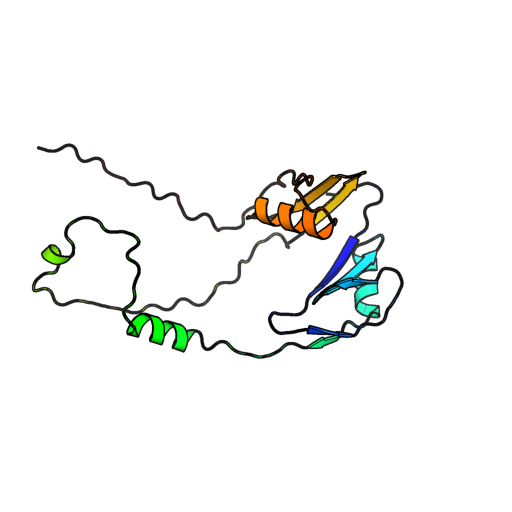82 3.990 -43.385 1.00 90.81 94 GLY A CA 1
ATOM 699 C C . GLY A 1 94 ? 27.285 3.763 -42.094 1.00 90.81 94 GLY A C 1
ATOM 700 O O . GLY A 1 94 ? 28.410 3.266 -42.157 1.00 90.81 94 GLY A O 1
ATOM 701 N N . SER A 1 95 ? 26.728 4.080 -40.922 1.00 90.44 95 SER A N 1
ATOM 702 C CA . SER A 1 95 ? 27.397 3.890 -39.632 1.00 90.44 95 SER A CA 1
ATOM 703 C C . SER A 1 95 ? 27.167 2.487 -39.066 1.00 90.44 95 SER A C 1
ATOM 705 O O . SER A 1 95 ? 26.117 1.872 -39.251 1.00 90.44 95 SER A O 1
ATOM 707 N N . ARG A 1 96 ? 28.138 1.976 -38.297 1.00 87.94 96 ARG A N 1
ATOM 708 C CA . ARG A 1 96 ? 27.959 0.747 -37.514 1.00 87.94 96 ARG A CA 1
ATOM 709 C C . ARG A 1 96 ? 27.212 1.075 -36.224 1.00 87.94 96 ARG A C 1
ATOM 711 O O . ARG A 1 96 ? 27.759 1.748 -35.353 1.00 87.94 96 ARG A O 1
ATOM 718 N N . ALA A 1 97 ? 25.996 0.557 -36.082 1.00 81.81 97 ALA A N 1
ATOM 719 C CA . ALA A 1 97 ? 25.222 0.719 -34.858 1.00 81.81 97 ALA A CA 1
ATOM 720 C C . ALA A 1 97 ? 25.938 0.074 -33.657 1.00 81.81 97 ALA A C 1
ATOM 722 O O . ALA A 1 97 ? 26.390 -1.073 -33.725 1.00 81.81 97 ALA A O 1
ATOM 723 N N . LEU A 1 98 ? 26.019 0.817 -32.550 1.00 86.12 98 LEU A N 1
ATOM 724 C CA . LEU A 1 98 ? 26.386 0.289 -31.241 1.00 86.12 98 LEU A CA 1
ATOM 725 C C . LEU A 1 98 ? 25.125 0.241 -30.381 1.00 86.12 98 LEU A C 1
ATOM 727 O O . LEU A 1 98 ? 24.519 1.273 -30.102 1.00 86.12 98 LEU A O 1
ATOM 731 N N . SER A 1 99 ? 24.753 -0.957 -29.948 1.00 83.56 99 SER A N 1
ATOM 732 C CA . SER A 1 99 ? 23.627 -1.186 -29.047 1.00 83.56 99 SER A CA 1
ATOM 733 C C . SER A 1 99 ? 24.102 -1.900 -27.789 1.00 83.56 99 SER A C 1
ATOM 735 O O . SER A 1 99 ? 24.890 -2.842 -27.868 1.00 83.56 99 SER A O 1
ATOM 737 N N . ALA A 1 100 ? 23.588 -1.485 -26.636 1.00 88.62 100 ALA A N 1
ATOM 738 C CA . ALA A 1 100 ? 23.790 -2.163 -25.364 1.00 88.62 100 ALA A CA 1
ATOM 739 C C . ALA A 1 100 ? 22.465 -2.213 -24.600 1.00 88.62 100 ALA A C 1
ATOM 741 O O . ALA A 1 100 ? 21.693 -1.253 -24.625 1.00 88.62 100 ALA A O 1
ATOM 742 N N . ILE A 1 101 ? 22.217 -3.331 -23.921 1.00 86.50 101 ILE A N 1
ATOM 743 C CA . ILE A 1 101 ? 21.058 -3.510 -23.045 1.00 86.50 101 ILE A CA 1
ATOM 744 C C . ILE A 1 101 ? 21.535 -3.321 -21.608 1.00 86.50 101 ILE A C 1
ATOM 746 O O . ILE A 1 101 ? 22.465 -3.991 -21.162 1.00 86.50 101 ILE A O 1
ATOM 750 N N . TYR A 1 102 ? 20.879 -2.422 -20.879 1.00 89.94 102 TYR A N 1
ATOM 751 C CA . TYR A 1 102 ? 21.134 -2.184 -19.462 1.00 89.94 102 TYR A CA 1
ATOM 752 C C . TYR A 1 102 ? 19.925 -2.637 -18.653 1.00 89.94 102 TYR A C 1
ATOM 754 O O . TYR A 1 102 ? 18.791 -2.299 -18.987 1.00 89.94 102 TYR A O 1
ATOM 762 N N . ARG A 1 103 ? 20.170 -3.372 -17.566 1.00 87.19 103 ARG A N 1
ATOM 763 C CA . ARG A 1 103 ? 19.141 -3.756 -16.596 1.00 87.19 103 ARG A CA 1
ATOM 764 C C . ARG A 1 103 ? 19.373 -3.012 -15.291 1.00 87.19 103 ARG A C 1
ATOM 766 O O . ARG A 1 103 ? 20.510 -2.874 -14.843 1.00 87.19 103 ARG A O 1
ATOM 773 N N . VAL A 1 104 ? 18.292 -2.536 -14.686 1.00 88.62 104 VAL A N 1
ATOM 774 C CA . VAL A 1 104 ? 18.315 -1.855 -13.390 1.00 88.62 104 VAL A CA 1
ATOM 775 C C . VAL A 1 104 ? 17.309 -2.551 -12.492 1.00 88.62 104 VAL A C 1
ATOM 777 O O . VAL A 1 104 ? 16.125 -2.612 -12.816 1.00 88.62 104 VAL A O 1
ATOM 780 N N . ALA A 1 105 ? 17.787 -3.093 -11.375 1.00 86.31 105 ALA A N 1
ATOM 781 C CA . ALA A 1 105 ? 16.923 -3.738 -10.397 1.00 86.31 105 ALA A CA 1
ATOM 782 C C . ALA A 1 105 ? 15.945 -2.719 -9.777 1.00 86.31 105 ALA A C 1
ATOM 784 O O . ALA A 1 105 ? 16.304 -1.546 -9.610 1.00 86.31 105 ALA A O 1
ATOM 785 N N . PRO A 1 106 ? 14.723 -3.141 -9.401 1.00 83.00 106 PRO A N 1
ATOM 786 C CA . PRO A 1 106 ? 13.784 -2.267 -8.714 1.00 83.00 106 PRO A CA 1
ATOM 787 C C . PRO A 1 106 ? 14.387 -1.765 -7.398 1.00 83.00 106 PRO A C 1
ATOM 789 O O . PRO A 1 106 ? 14.940 -2.532 -6.610 1.00 83.00 106 PRO A O 1
ATOM 792 N N . ALA A 1 107 ? 14.261 -0.462 -7.153 1.00 85.69 107 ALA A N 1
ATOM 793 C CA . ALA A 1 107 ? 14.702 0.164 -5.915 1.00 85.69 107 ALA A CA 1
ATOM 794 C C . ALA A 1 107 ? 13.506 0.399 -4.988 1.00 85.69 107 ALA A C 1
ATOM 796 O O . ALA A 1 107 ? 12.482 0.951 -5.401 1.00 85.69 107 ALA A O 1
ATOM 797 N N . LEU A 1 108 ? 13.652 0.018 -3.719 1.00 83.38 108 LEU A N 1
ATOM 798 C CA . LEU A 1 108 ? 12.648 0.313 -2.703 1.00 83.38 108 LEU A CA 1
ATOM 799 C C . LEU A 1 108 ? 12.648 1.819 -2.395 1.00 83.38 108 LEU A C 1
ATOM 801 O O . LEU A 1 108 ? 13.712 2.412 -2.195 1.00 83.38 108 LEU A O 1
ATOM 805 N N . PRO A 1 109 ? 11.475 2.468 -2.329 1.00 77.06 109 PRO A N 1
ATOM 806 C CA . PRO A 1 109 ? 11.394 3.839 -1.859 1.00 77.06 109 PRO A CA 1
ATOM 807 C C . PRO A 1 109 ? 11.636 3.873 -0.343 1.00 77.06 109 PRO A C 1
ATOM 809 O O . PRO A 1 109 ? 10.749 3.567 0.447 1.00 77.06 109 PRO A O 1
ATOM 812 N N . PHE A 1 110 ? 12.836 4.277 0.076 1.00 78.31 110 PHE A N 1
ATOM 813 C CA . PHE A 1 110 ? 13.190 4.485 1.487 1.00 78.31 110 PHE A CA 1
ATOM 814 C C . PHE A 1 110 ? 12.706 5.853 1.989 1.00 78.31 110 PHE A C 1
ATOM 816 O O . PHE A 1 110 ? 13.500 6.722 2.351 1.00 78.31 110 PHE A O 1
ATOM 823 N N . GLY A 1 111 ? 11.391 6.082 1.948 1.00 81.12 111 GLY A N 1
ATOM 824 C CA . GLY A 1 111 ? 10.801 7.261 2.581 1.00 81.12 111 GLY A CA 1
ATOM 825 C C . GLY A 1 111 ? 11.084 7.248 4.085 1.00 81.12 111 GLY A C 1
ATOM 826 O O . GLY A 1 111 ? 10.871 6.227 4.732 1.00 81.12 111 GLY A O 1
ATOM 827 N N . LEU A 1 112 ? 11.565 8.368 4.635 1.00 87.06 112 LEU A N 1
ATOM 828 C CA . LEU A 1 112 ? 11.810 8.494 6.081 1.00 87.06 112 LEU A CA 1
ATOM 829 C C . LEU A 1 112 ? 10.509 8.424 6.891 1.00 87.06 112 LEU A C 1
ATOM 831 O O . LEU A 1 112 ? 10.506 7.955 8.024 1.00 87.06 112 LEU A O 1
ATOM 835 N N . GLU A 1 113 ? 9.408 8.874 6.291 1.00 83.88 113 GLU A N 1
ATOM 836 C CA . GLU A 1 113 ? 8.086 8.867 6.903 1.00 83.88 113 GLU A CA 1
ATOM 837 C C . GLU A 1 113 ? 7.337 7.585 6.540 1.00 83.88 113 GLU A C 1
ATOM 839 O O . GLU A 1 113 ? 7.112 7.289 5.361 1.00 83.88 113 GLU A O 1
ATOM 844 N N . ALA A 1 114 ? 6.898 6.848 7.560 1.00 84.62 114 ALA A N 1
ATOM 845 C CA . ALA A 1 114 ? 6.027 5.702 7.357 1.00 84.62 114 ALA A CA 1
ATOM 846 C C . ALA A 1 114 ? 4.678 6.161 6.759 1.00 84.62 114 ALA A C 1
ATOM 848 O O . ALA A 1 114 ? 4.100 7.155 7.228 1.00 84.62 114 ALA A O 1
ATOM 849 N N . PRO A 1 115 ? 4.135 5.446 5.755 1.00 87.62 115 PRO A N 1
ATOM 850 C CA . PRO A 1 115 ? 2.816 5.743 5.215 1.00 87.62 115 PRO A CA 1
ATOM 851 C C . PRO A 1 115 ? 1.759 5.773 6.322 1.00 87.62 115 PRO A C 1
ATOM 853 O O . PRO A 1 115 ? 1.639 4.842 7.115 1.00 87.62 115 PRO A O 1
ATOM 856 N N . ASN A 1 116 ? 0.985 6.853 6.371 1.00 90.38 116 ASN A N 1
ATOM 857 C CA . ASN A 1 116 ? -0.088 7.037 7.338 1.00 90.38 116 ASN A CA 1
ATOM 858 C C . ASN A 1 116 ? -1.261 7.793 6.707 1.00 90.38 116 ASN A C 1
ATOM 860 O O . ASN A 1 116 ? -1.096 8.554 5.746 1.00 90.38 116 ASN A O 1
ATOM 864 N N . ALA A 1 117 ? -2.446 7.569 7.266 1.00 92.00 117 ALA A N 1
ATOM 865 C CA . ALA A 1 117 ? -3.660 8.281 6.914 1.00 92.00 117 ALA A CA 1
ATOM 866 C C . ALA A 1 117 ? -4.494 8.527 8.174 1.00 92.00 117 ALA A C 1
ATOM 868 O O . ALA A 1 117 ? -4.553 7.691 9.073 1.00 92.00 117 ALA A O 1
ATOM 869 N N . THR A 1 118 ? -5.140 9.684 8.241 1.00 92.69 118 THR A N 1
ATOM 870 C CA . THR A 1 118 ? -6.157 10.015 9.241 1.00 92.69 118 THR A CA 1
ATOM 871 C C . THR A 1 118 ? -7.424 10.392 8.496 1.00 92.69 118 THR A C 1
ATOM 873 O O . THR A 1 118 ? -7.356 11.139 7.521 1.00 92.69 118 THR A O 1
ATOM 876 N N . ALA A 1 119 ? -8.569 9.891 8.950 1.00 90.88 119 ALA A N 1
ATOM 877 C CA . ALA A 1 119 ? -9.864 10.250 8.397 1.00 90.88 119 ALA A CA 1
ATOM 878 C C . ALA A 1 119 ? -10.791 10.773 9.496 1.00 90.88 119 ALA A C 1
ATOM 880 O O . ALA A 1 119 ? -10.719 10.326 10.641 1.00 90.88 119 ALA A O 1
ATOM 881 N N . ARG A 1 120 ? -11.665 11.715 9.145 1.00 89.00 120 ARG A N 1
ATOM 882 C CA . ARG A 1 120 ? -12.736 12.209 10.010 1.00 89.00 120 ARG A CA 1
ATOM 883 C C . ARG A 1 120 ? -14.038 12.223 9.233 1.00 89.00 120 ARG A C 1
ATOM 885 O O . ARG A 1 120 ? -14.121 12.859 8.187 1.00 89.00 120 ARG A O 1
ATOM 892 N N . VAL A 1 121 ? -15.048 11.558 9.775 1.00 86.56 121 VAL A N 1
ATOM 893 C CA . VAL A 1 121 ? -16.407 11.559 9.230 1.00 86.56 121 VAL A CA 1
ATOM 894 C C . VAL A 1 121 ? -17.247 12.541 10.042 1.00 86.56 121 VAL A C 1
ATOM 896 O O . VAL A 1 121 ? -17.182 12.547 11.270 1.00 86.56 121 VAL A O 1
ATOM 899 N N . SER A 1 122 ? -17.989 13.419 9.372 1.00 84.44 122 SER A N 1
ATOM 900 C CA . SER A 1 122 ? -18.852 14.416 10.006 1.00 84.44 122 SER A CA 1
ATOM 901 C C . SER A 1 122 ? -20.077 14.647 9.129 1.00 84.44 122 SER A C 1
ATOM 903 O O . SER A 1 122 ? -19.962 15.242 8.058 1.00 84.44 122 SER A O 1
ATOM 905 N N . GLY A 1 123 ? -21.237 14.166 9.586 1.00 82.56 123 GLY A N 1
ATOM 906 C CA . GLY A 1 123 ? -22.462 14.177 8.788 1.00 82.56 123 GLY A CA 1
ATOM 907 C C . GLY A 1 123 ? -22.294 13.353 7.511 1.00 82.56 123 GLY A C 1
ATOM 908 O O . GLY A 1 123 ? -21.964 12.174 7.574 1.00 82.56 123 GLY A O 1
ATOM 909 N N . ASP A 1 124 ? -22.474 14.005 6.369 1.00 80.56 124 ASP A N 1
ATOM 910 C CA . ASP A 1 124 ? -22.350 13.464 5.010 1.00 80.56 124 ASP A CA 1
ATOM 911 C C . ASP A 1 124 ? -20.951 13.654 4.388 1.00 80.56 124 ASP A C 1
ATOM 913 O O . ASP A 1 124 ? -20.738 13.370 3.206 1.00 80.56 124 ASP A O 1
ATOM 917 N N . ARG A 1 125 ? -19.984 14.154 5.170 1.00 80.25 125 ARG A N 1
ATOM 918 C CA . ARG A 1 125 ? -18.631 14.467 4.700 1.00 80.25 125 ARG A CA 1
ATOM 919 C C . ARG A 1 125 ? -17.587 13.551 5.315 1.00 80.25 125 ARG A C 1
ATOM 921 O O . ARG A 1 125 ? -17.542 13.359 6.532 1.00 80.25 125 ARG A O 1
ATOM 928 N N . VAL A 1 126 ? -16.645 13.124 4.477 1.00 85.25 126 VAL A N 1
ATOM 929 C CA . VAL A 1 126 ? -15.370 12.548 4.909 1.00 85.25 126 VAL A CA 1
ATOM 930 C C . VAL A 1 126 ? -14.237 13.532 4.626 1.00 85.25 126 VAL A C 1
ATOM 932 O O . VAL A 1 126 ? -14.161 14.153 3.564 1.00 85.25 126 VAL A O 1
ATOM 935 N N . GLU A 1 127 ? -13.357 13.699 5.607 1.00 88.75 127 GLU A N 1
ATOM 936 C CA . GLU A 1 127 ? -12.082 14.389 5.465 1.00 88.75 127 GLU A CA 1
ATOM 937 C C . GLU A 1 127 ? -10.941 13.395 5.606 1.00 88.75 127 GLU A C 1
ATOM 939 O O . GLU A 1 127 ? -10.926 12.626 6.563 1.00 88.75 127 GLU A O 1
ATOM 944 N N . VAL A 1 128 ? -9.981 13.424 4.680 1.00 89.75 128 VAL A N 1
ATOM 945 C CA . VAL A 1 128 ? -8.814 12.529 4.711 1.00 89.75 128 VAL A CA 1
ATOM 946 C C . VAL A 1 128 ? -7.518 13.326 4.633 1.00 89.75 128 VAL A C 1
ATOM 948 O O . VAL A 1 128 ? -7.304 14.090 3.691 1.00 89.75 128 VAL A O 1
ATOM 951 N N . TRP A 1 129 ? -6.628 13.083 5.594 1.00 91.75 129 TRP A N 1
ATOM 952 C CA . TRP A 1 129 ? -5.246 13.554 5.615 1.00 91.75 129 TRP A CA 1
ATOM 953 C C . TRP A 1 129 ? -4.315 12.365 5.388 1.00 91.75 129 TRP A C 1
ATOM 955 O O . TRP A 1 129 ? -4.265 11.455 6.212 1.00 91.75 129 TRP A O 1
ATOM 965 N N . ALA A 1 130 ? -3.573 12.365 4.283 1.00 90.81 130 ALA A N 1
ATOM 966 C CA . ALA A 1 130 ? -2.606 11.318 3.962 1.00 90.81 130 ALA A CA 1
ATOM 967 C C . ALA A 1 130 ? -1.422 11.889 3.173 1.00 90.81 130 ALA A C 1
ATOM 969 O O . ALA A 1 130 ? -1.593 12.782 2.337 1.00 90.81 130 ALA A O 1
ATOM 970 N N . GLY A 1 131 ? -0.227 11.340 3.399 1.00 88.12 131 GLY A N 1
ATOM 971 C CA . GLY A 1 131 ? 0.973 11.648 2.617 1.00 88.12 131 GLY A CA 1
ATOM 972 C C . GLY A 1 131 ? 0.955 10.946 1.256 1.00 88.12 131 GLY A C 1
ATOM 973 O O . GLY A 1 131 ? 1.660 9.962 1.065 1.00 88.12 131 GLY A O 1
ATOM 974 N N . THR A 1 132 ? 0.134 11.418 0.312 1.00 87.44 132 THR A N 1
ATOM 975 C CA . THR A 1 132 ? -0.061 10.771 -1.002 1.00 87.44 132 THR A CA 1
ATOM 976 C C . THR A 1 132 ? 0.432 11.618 -2.179 1.00 87.44 132 THR A C 1
ATOM 978 O O . THR A 1 132 ? 0.364 12.850 -2.173 1.00 87.44 132 THR A O 1
ATOM 981 N N . GLN A 1 133 ? 0.913 10.948 -3.231 1.00 90.12 133 GLN A N 1
ATOM 982 C CA . GLN A 1 133 ? 1.233 11.573 -4.520 1.00 90.12 133 GLN A CA 1
ATOM 983 C C . GLN A 1 133 ? 0.028 11.630 -5.472 1.00 90.12 133 GLN A C 1
ATOM 985 O O . GLN A 1 133 ? 0.059 12.388 -6.438 1.00 90.12 133 GLN A O 1
ATOM 990 N N . ALA A 1 134 ? -1.041 10.885 -5.179 1.00 89.50 134 ALA A N 1
ATOM 991 C CA . ALA A 1 134 ? -2.240 10.786 -6.006 1.00 89.50 134 ALA A CA 1
ATOM 992 C C . ALA A 1 134 ? -3.491 11.219 -5.213 1.00 89.50 134 ALA A C 1
ATOM 994 O O . ALA A 1 134 ? -4.341 10.385 -4.894 1.00 89.50 134 ALA A O 1
ATOM 995 N N . PRO A 1 135 ? -3.631 12.517 -4.870 1.00 88.25 135 PRO A N 1
ATOM 996 C CA . PRO A 1 135 ? -4.741 12.998 -4.044 1.00 88.25 135 PRO A CA 1
ATOM 997 C C . PRO A 1 135 ? -6.119 12.754 -4.679 1.00 88.25 135 PRO A C 1
ATOM 999 O O . PRO A 1 135 ? -7.068 12.462 -3.961 1.00 88.25 135 PRO A O 1
ATOM 1002 N N . GLY A 1 136 ? -6.230 12.807 -6.013 1.00 88.62 136 GLY A N 1
ATOM 1003 C CA . GLY A 1 136 ? -7.479 12.492 -6.719 1.00 88.62 136 GLY A CA 1
ATOM 1004 C C . GLY A 1 136 ? -7.909 11.032 -6.547 1.00 88.62 136 GLY A C 1
ATOM 1005 O O . GLY A 1 136 ? -9.067 10.764 -6.241 1.00 88.62 136 GLY A O 1
ATOM 1006 N N . LEU A 1 137 ? -6.965 10.090 -6.651 1.00 88.19 137 LEU A N 1
ATOM 1007 C CA . LEU A 1 137 ? -7.240 8.672 -6.410 1.00 88.19 137 LEU A CA 1
ATOM 1008 C C . LEU A 1 137 ? -7.576 8.408 -4.938 1.00 88.19 137 LEU A C 1
ATOM 1010 O O . LEU A 1 137 ? -8.509 7.664 -4.653 1.00 88.19 137 LEU A O 1
ATOM 1014 N N . ALA A 1 138 ? -6.859 9.047 -4.009 1.00 89.25 138 ALA A N 1
ATOM 1015 C CA . ALA A 1 138 ? -7.147 8.933 -2.581 1.00 89.25 138 ALA A CA 1
ATOM 1016 C C . ALA A 1 138 ? -8.571 9.402 -2.246 1.00 89.25 138 ALA A C 1
ATOM 1018 O O . ALA A 1 138 ? -9.276 8.715 -1.511 1.00 89.25 138 ALA A O 1
ATOM 1019 N N . ARG A 1 139 ? -9.017 10.516 -2.844 1.00 87.38 139 ARG A N 1
ATOM 1020 C CA . ARG A 1 139 ? -10.393 11.011 -2.716 1.00 87.38 139 ARG A CA 1
ATOM 1021 C C . ARG A 1 139 ? -11.413 9.993 -3.220 1.00 87.38 139 ARG A C 1
ATOM 1023 O O . ARG A 1 139 ? -12.280 9.604 -2.452 1.00 87.38 139 ARG A O 1
ATOM 1030 N N . MET A 1 140 ? -11.263 9.503 -4.455 1.00 87.62 140 MET A N 1
ATOM 1031 C CA . MET A 1 140 ? -12.195 8.518 -5.026 1.00 87.62 140 MET A CA 1
ATOM 1032 C C . MET A 1 140 ? -12.305 7.250 -4.171 1.00 87.62 140 MET A C 1
ATOM 1034 O O . MET A 1 140 ? -13.394 6.719 -3.981 1.00 87.62 140 MET A O 1
ATOM 1038 N N . ARG A 1 141 ? -11.181 6.760 -3.633 1.00 88.69 141 ARG A N 1
ATOM 1039 C CA . ARG A 1 141 ? -11.179 5.577 -2.760 1.00 88.69 141 ARG A CA 1
ATOM 1040 C C . ARG A 1 141 ? -11.843 5.846 -1.410 1.00 88.69 141 ARG A C 1
ATOM 1042 O O . ARG A 1 141 ? -12.542 4.969 -0.915 1.00 88.69 141 ARG A O 1
ATOM 1049 N N . ALA A 1 142 ? -11.647 7.032 -0.836 1.00 88.31 142 ALA A N 1
ATOM 1050 C CA . ALA A 1 142 ? -12.302 7.434 0.404 1.00 88.31 142 ALA A CA 1
ATOM 1051 C C . ALA A 1 142 ? -13.821 7.597 0.231 1.00 88.31 142 ALA A C 1
ATOM 1053 O O . ALA A 1 142 ? -14.570 7.092 1.061 1.00 88.31 142 ALA A O 1
ATOM 1054 N N . ASP A 1 143 ? -14.263 8.217 -0.869 1.00 84.62 143 ASP A N 1
ATOM 1055 C CA . ASP A 1 143 ? -15.684 8.338 -1.227 1.00 84.62 143 ASP A CA 1
ATOM 1056 C C . ASP A 1 143 ? -16.339 6.955 -1.369 1.00 84.62 143 ASP A C 1
ATOM 1058 O O . ASP A 1 143 ? -17.349 6.673 -0.725 1.00 84.62 143 ASP A O 1
ATOM 1062 N N . HIS A 1 144 ? -15.714 6.055 -2.136 1.00 84.69 144 HIS A N 1
ATOM 1063 C CA . HIS A 1 144 ? -16.203 4.688 -2.313 1.00 84.69 144 HIS A CA 1
ATOM 1064 C C . HIS A 1 144 ? -16.276 3.922 -0.983 1.00 84.69 144 HIS A C 1
ATOM 1066 O O . HIS A 1 144 ? -17.253 3.229 -0.714 1.00 84.69 144 HIS A O 1
ATOM 1072 N N . ALA A 1 145 ? -15.257 4.044 -0.125 1.00 86.12 145 ALA A N 1
ATOM 1073 C CA . ALA A 1 145 ? -15.251 3.397 1.189 1.00 86.12 145 ALA A CA 1
ATOM 1074 C C . ALA A 1 145 ? -16.332 3.951 2.135 1.00 86.12 145 ALA A C 1
ATOM 1076 O O . ALA A 1 145 ? -16.806 3.228 3.007 1.00 86.12 145 ALA A O 1
ATOM 1077 N N . ALA A 1 146 ? -16.730 5.213 1.955 1.00 83.12 146 ALA A N 1
ATOM 1078 C CA . ALA A 1 146 ? -17.810 5.852 2.700 1.00 83.12 146 ALA A CA 1
ATOM 1079 C C . ALA A 1 146 ? -19.213 5.529 2.151 1.00 83.12 146 ALA A C 1
ATOM 1081 O O . ALA A 1 146 ? -20.201 5.990 2.718 1.00 83.12 146 ALA A O 1
ATOM 1082 N N . GLY A 1 147 ? -19.312 4.752 1.064 1.00 78.06 147 GLY A N 1
ATOM 1083 C CA . GLY A 1 147 ? -20.580 4.403 0.419 1.00 78.06 147 GLY A CA 1
ATOM 1084 C C . GLY A 1 147 ? -21.161 5.508 -0.471 1.00 78.06 147 GLY A C 1
ATOM 1085 O O . GLY A 1 147 ? -22.339 5.450 -0.810 1.00 78.06 147 GLY A O 1
ATOM 1086 N N . GLY A 1 148 ? -20.369 6.522 -0.837 1.00 63.88 148 GLY A N 1
ATOM 1087 C CA . GLY A 1 148 ? -20.801 7.593 -1.735 1.00 63.88 148 GLY A CA 1
ATOM 1088 C C . GLY A 1 148 ? -20.666 7.211 -3.214 1.00 63.88 148 GLY A C 1
ATOM 1089 O O . GLY A 1 148 ? -19.607 6.763 -3.647 1.00 63.88 148 GLY A O 1
ATOM 1090 N N . GLU A 1 149 ? -21.712 7.452 -4.011 1.00 51.06 149 GLU A N 1
ATOM 1091 C CA . GLU A 1 149 ? -21.701 7.291 -5.479 1.00 51.06 149 GLU A CA 1
ATOM 1092 C C . GLU A 1 149 ? -21.104 8.515 -6.221 1.00 51.06 149 GLU A C 1
ATOM 1094 O O . GLU A 1 149 ? -20.980 8.518 -7.446 1.00 51.06 149 GLU A O 1
ATOM 1099 N N . SER A 1 150 ? -20.730 9.590 -5.511 1.00 42.22 150 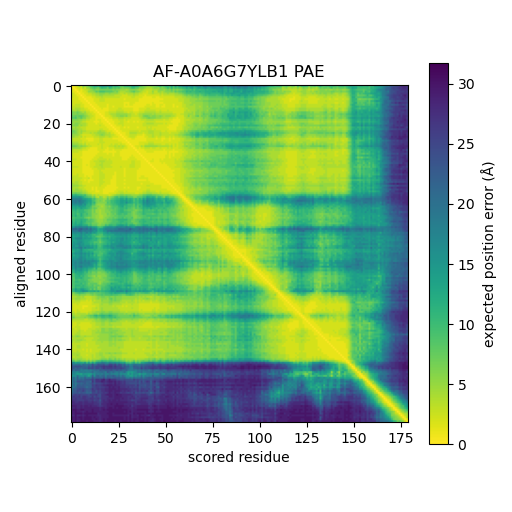SER A N 1
ATOM 1100 C CA . SER A 1 150 ? -20.184 10.838 -6.081 1.00 42.22 150 SER A CA 1
ATOM 1101 C C . SER A 1 150 ? -19.353 11.638 -5.065 1.00 42.22 150 SER A C 1
ATOM 1103 O O . SER A 1 150 ? -19.534 11.466 -3.861 1.00 42.22 150 SER A O 1
ATOM 1105 N N . PRO A 1 151 ? -18.423 12.511 -5.509 1.00 49.69 151 PRO A N 1
ATOM 1106 C CA . PRO A 1 151 ? -17.318 12.934 -4.661 1.00 49.69 151 PRO A CA 1
ATOM 1107 C C . PRO A 1 151 ? -17.683 14.093 -3.719 1.00 49.69 151 PRO A C 1
ATOM 1109 O O . PRO A 1 151 ? -17.451 15.256 -4.059 1.00 49.69 151 PRO A O 1
ATOM 1112 N N . SER A 1 152 ? -18.182 13.817 -2.510 1.00 53.38 152 SER A N 1
ATOM 1113 C CA . SER A 1 152 ? -18.333 14.827 -1.440 1.00 53.38 152 SER A CA 1
ATOM 1114 C C . SER A 1 152 ? -17.103 14.913 -0.516 1.00 53.38 152 SER A C 1
ATOM 1116 O O . SER A 1 152 ? -16.959 15.883 0.235 1.00 53.38 152 SER A O 1
ATOM 1118 N N . THR A 1 153 ? -16.163 13.959 -0.601 1.00 53.78 153 THR A N 1
ATOM 1119 C CA . THR A 1 153 ? -14.965 13.911 0.253 1.00 53.78 153 THR A CA 1
ATOM 1120 C C . THR A 1 153 ? -14.020 15.077 -0.006 1.00 53.78 153 THR A C 1
ATOM 1122 O O . THR A 1 153 ? -13.579 15.334 -1.130 1.00 53.78 153 THR A O 1
ATOM 1125 N N . ARG A 1 154 ? -13.628 15.767 1.068 1.00 51.44 154 ARG A N 1
ATOM 1126 C CA . ARG A 1 154 ? -12.566 16.777 1.029 1.00 51.44 154 ARG A CA 1
ATOM 1127 C C . ARG A 1 154 ? -11.270 16.107 1.472 1.00 51.44 154 ARG A C 1
ATOM 1129 O O . ARG A 1 154 ? -11.142 15.703 2.618 1.00 51.44 154 ARG A O 1
ATOM 1136 N N . CYS A 1 155 ? -10.277 16.025 0.596 1.00 44.25 155 CYS A N 1
ATOM 1137 C CA . CYS A 1 155 ? -8.909 15.680 0.988 1.00 44.25 155 CYS A CA 1
ATOM 1138 C C . CYS A 1 155 ? -8.112 16.983 1.127 1.00 44.25 155 CYS A C 1
ATOM 1140 O O . CYS A 1 155 ? -7.498 17.405 0.142 1.00 44.25 155 CYS A O 1
ATOM 1142 N N . PRO A 1 156 ? -8.156 17.693 2.275 1.00 44.31 156 PRO A N 1
ATOM 1143 C CA . PRO A 1 156 ? -7.252 18.812 2.486 1.00 44.31 156 PRO A CA 1
ATOM 1144 C C . PRO A 1 156 ? -5.826 18.259 2.408 1.00 44.31 156 PRO A C 1
ATOM 1146 O O . PRO A 1 156 ? -5.431 17.398 3.191 1.00 44.31 156 PRO A O 1
ATOM 1149 N N . SER A 1 157 ? -5.078 18.693 1.399 1.00 36.59 157 SER A N 1
ATOM 1150 C CA . SER A 1 157 ? -3.717 18.235 1.136 1.00 36.59 157 SER A CA 1
ATOM 1151 C C . SER A 1 157 ? -2.859 18.340 2.400 1.00 36.59 157 SER A C 1
ATOM 1153 O O . SER A 1 157 ? -2.619 19.443 2.890 1.00 36.59 157 SER A O 1
ATOM 1155 N N . ALA A 1 158 ? -2.397 17.202 2.923 1.00 40.81 158 ALA A N 1
ATOM 1156 C CA . ALA A 1 158 ? -1.402 17.161 3.986 1.00 40.81 158 ALA A CA 1
ATOM 1157 C C . ALA A 1 158 ? -0.017 17.503 3.411 1.00 40.81 158 ALA A C 1
ATOM 1159 O O . ALA A 1 158 ? 0.306 17.152 2.273 1.00 40.81 158 ALA A O 1
ATOM 1160 N N . ILE A 1 159 ? 0.781 18.220 4.203 1.00 39.56 159 ILE A N 1
ATOM 1161 C CA . ILE A 1 159 ? 2.137 18.670 3.873 1.00 39.56 159 ILE A CA 1
ATOM 1162 C C . ILE A 1 159 ? 2.986 17.485 3.394 1.00 39.56 159 ILE A C 1
ATOM 1164 O O . ILE A 1 159 ? 3.131 16.474 4.077 1.00 39.56 159 ILE A O 1
ATOM 1168 N N . ARG A 1 160 ? 3.555 17.633 2.196 1.00 39.28 160 ARG A N 1
ATOM 1169 C CA . ARG A 1 160 ? 4.498 16.694 1.588 1.00 39.28 160 ARG A CA 1
ATOM 1170 C C . ARG A 1 160 ? 5.886 16.924 2.182 1.00 39.28 160 ARG A C 1
ATOM 1172 O O . ARG A 1 160 ? 6.515 17.926 1.854 1.00 39.28 160 ARG A O 1
ATOM 1179 N N . VAL A 1 161 ? 6.398 15.968 2.952 1.00 36.38 161 VAL A N 1
ATOM 1180 C CA . VAL A 1 161 ? 7.841 15.847 3.208 1.00 36.38 161 VAL A CA 1
ATOM 1181 C C . VAL A 1 161 ? 8.371 14.708 2.330 1.00 36.38 161 VAL A C 1
ATOM 1183 O O . VAL A 1 161 ? 7.985 13.557 2.479 1.00 36.38 161 VAL A O 1
ATOM 1186 N N . GLY A 1 162 ? 9.148 15.099 1.314 1.00 36.12 162 GLY A N 1
ATOM 1187 C CA . GLY A 1 162 ? 9.940 14.296 0.370 1.00 36.12 162 GLY A CA 1
ATOM 1188 C C . GLY A 1 162 ? 9.636 12.802 0.177 1.00 36.12 162 GLY A C 1
ATOM 1189 O O . GLY A 1 162 ? 10.258 11.963 0.815 1.00 36.12 162 GLY A O 1
ATOM 1190 N N . SER A 1 163 ? 8.855 12.456 -0.852 1.00 43.34 163 SER A N 1
ATOM 1191 C CA . SER A 1 163 ? 9.077 11.220 -1.623 1.00 43.34 163 SER A CA 1
ATOM 1192 C C . SER A 1 163 ? 9.536 11.608 -3.032 1.00 43.34 163 SER A C 1
ATOM 1194 O O . SER A 1 163 ? 8.893 12.395 -3.732 1.00 43.34 163 SER A O 1
ATOM 1196 N N . ARG A 1 164 ? 10.735 11.152 -3.412 1.00 43.84 164 ARG A N 1
ATOM 1197 C CA . ARG A 1 164 ? 11.446 11.562 -4.631 1.00 43.84 164 ARG A CA 1
ATOM 1198 C C . ARG A 1 164 ? 10.879 10.842 -5.856 1.00 43.84 164 ARG A C 1
ATOM 1200 O O . ARG A 1 164 ? 11.496 9.912 -6.343 1.00 43.84 164 ARG A O 1
ATOM 1207 N N . TRP A 1 165 ? 9.745 11.309 -6.369 1.00 37.53 165 TRP A N 1
ATOM 1208 C CA . TRP A 1 165 ? 9.307 11.036 -7.743 1.00 37.53 165 TRP A CA 1
ATOM 1209 C C . TRP A 1 165 ? 8.601 12.266 -8.315 1.00 37.53 165 TRP A C 1
ATOM 1211 O O . TRP A 1 165 ? 7.381 12.384 -8.343 1.00 37.53 165 TRP A O 1
ATOM 1221 N N . ARG A 1 166 ? 9.400 13.227 -8.780 1.00 31.78 166 ARG A N 1
ATOM 1222 C CA . ARG A 1 166 ? 8.954 14.209 -9.767 1.00 31.78 166 ARG A CA 1
ATOM 1223 C C . ARG A 1 166 ? 9.741 13.889 -11.031 1.00 31.78 166 ARG A C 1
ATOM 1225 O O . ARG A 1 166 ? 10.951 14.099 -11.044 1.00 31.78 166 ARG A O 1
ATOM 1232 N N . MET A 1 167 ? 9.074 13.368 -12.063 1.00 25.11 167 MET A N 1
ATOM 1233 C CA . MET A 1 167 ? 9.597 13.480 -13.427 1.00 25.11 167 MET A CA 1
ATOM 1234 C C . MET A 1 167 ? 9.901 14.971 -13.642 1.00 25.11 167 MET A C 1
ATOM 1236 O O . MET A 1 167 ? 9.002 15.794 -13.415 1.00 25.11 167 MET A O 1
ATOM 1240 N N . PRO A 1 168 ? 11.144 15.368 -13.960 1.00 27.50 168 PRO A N 1
ATOM 1241 C CA . PRO A 1 168 ? 11.416 16.764 -14.251 1.00 27.50 168 PRO A CA 1
ATOM 1242 C C . PRO A 1 168 ? 10.515 17.190 -15.421 1.00 27.50 168 PRO A C 1
ATOM 1244 O O . PRO A 1 168 ? 10.338 16.409 -16.359 1.00 27.50 168 PRO A O 1
ATOM 1247 N N . PRO A 1 169 ? 9.910 18.393 -15.394 1.00 31.20 169 PRO A N 1
ATOM 1248 C CA . PRO A 1 169 ? 9.255 18.904 -16.587 1.00 31.20 169 PRO A CA 1
ATOM 1249 C C . PRO A 1 169 ? 10.295 18.938 -17.707 1.00 31.20 169 PRO A C 1
ATOM 1251 O O . PRO A 1 169 ? 11.404 19.436 -17.495 1.00 31.20 169 PRO A O 1
ATOM 1254 N N . PHE A 1 170 ? 9.942 18.412 -18.880 1.00 33.12 170 PHE A N 1
ATOM 1255 C CA . PHE A 1 170 ? 10.753 18.542 -20.085 1.00 33.12 170 PHE A CA 1
ATOM 1256 C C . PHE A 1 170 ? 10.851 20.034 -20.429 1.00 33.12 170 PHE A C 1
ATOM 1258 O O . PHE A 1 170 ? 10.003 20.604 -21.112 1.00 33.12 170 PHE A O 1
ATOM 1265 N N . ARG A 1 171 ? 11.859 20.713 -19.879 1.00 30.94 171 ARG A N 1
ATOM 1266 C CA . ARG A 1 171 ? 12.254 22.045 -20.323 1.00 30.94 171 ARG A CA 1
ATOM 1267 C C . ARG A 1 171 ? 13.060 21.831 -21.587 1.00 30.94 171 ARG A C 1
ATOM 1269 O O . ARG A 1 171 ? 14.206 21.414 -21.497 1.00 30.94 171 ARG A O 1
ATOM 1276 N N . SER A 1 172 ? 12.462 22.103 -22.742 1.00 32.00 172 SER A N 1
ATOM 1277 C CA . SER A 1 172 ? 13.220 22.249 -23.982 1.00 32.00 172 SER A CA 1
ATOM 1278 C C . SER A 1 172 ? 14.166 23.444 -23.823 1.00 32.00 172 SER A C 1
ATOM 1280 O O . SER A 1 172 ? 13.669 24.565 -23.675 1.00 32.00 172 SER A O 1
ATOM 1282 N N . PRO A 1 173 ? 15.500 23.270 -23.809 1.00 38.12 173 PRO A N 1
ATOM 1283 C CA . PRO A 1 173 ? 16.396 24.395 -23.959 1.00 38.12 173 PRO A CA 1
ATOM 1284 C C . PRO A 1 173 ? 16.675 24.588 -25.454 1.00 38.12 173 PRO A C 1
ATOM 1286 O O . PRO A 1 173 ? 16.804 23.619 -26.198 1.00 38.12 173 PRO A O 1
ATOM 1289 N N . LEU A 1 174 ? 16.834 25.854 -25.841 1.00 33.78 174 LEU A N 1
ATOM 1290 C CA . LEU A 1 174 ? 17.355 26.343 -27.124 1.00 33.78 174 LEU A CA 1
ATOM 1291 C C . LEU A 1 174 ? 16.293 26.644 -28.195 1.00 33.78 174 LEU A C 1
ATOM 1293 O O . LEU A 1 174 ? 15.966 25.832 -29.056 1.00 33.78 174 LEU A O 1
ATOM 1297 N N . ARG A 1 175 ? 15.835 27.905 -28.183 1.00 38.28 175 ARG A N 1
ATOM 1298 C CA . ARG A 1 175 ? 15.616 28.648 -29.429 1.00 38.28 175 ARG A CA 1
ATOM 1299 C C . ARG A 1 175 ? 16.999 28.938 -30.010 1.00 38.28 175 ARG A C 1
ATOM 1301 O O . ARG A 1 175 ? 17.794 29.591 -29.343 1.00 38.28 175 ARG A O 1
ATOM 1308 N N . TRP A 1 176 ? 17.264 28.479 -31.225 1.00 35.22 176 TRP A N 1
ATOM 1309 C CA . TRP A 1 176 ? 18.329 29.033 -32.054 1.00 35.22 176 TRP A CA 1
ATOM 1310 C C . TRP A 1 176 ? 17.689 30.027 -33.023 1.00 35.22 176 TRP A C 1
ATOM 1312 O O . TRP A 1 176 ? 16.747 29.687 -33.737 1.00 35.22 176 TRP A O 1
ATOM 1322 N N . HIS A 1 177 ? 18.143 31.278 -32.979 1.00 37.56 177 HIS A N 1
ATOM 1323 C CA . HIS A 1 177 ? 17.947 32.229 -34.068 1.00 37.56 177 HIS A CA 1
ATOM 1324 C C . HIS A 1 177 ? 19.028 31.959 -35.108 1.00 37.56 177 HIS A C 1
ATOM 1326 O O . HIS A 1 177 ? 20.197 31.825 -34.754 1.00 37.56 177 HIS A O 1
ATOM 1332 N N . GLY A 1 178 ? 18.602 31.805 -36.358 1.00 41.34 178 GLY A N 1
ATOM 1333 C CA . GLY A 1 178 ? 19.486 31.528 -37.478 1.00 41.34 178 GLY A CA 1
ATOM 1334 C C . GLY A 1 178 ? 20.228 32.765 -37.966 1.00 41.34 178 GLY A C 1
ATOM 1335 O O . GLY A 1 178 ? 19.736 33.890 -37.857 1.00 41.34 178 GLY A O 1
ATOM 1336 N N . SER A 1 179 ? 21.396 32.518 -38.544 1.00 38.59 179 SER A N 1
ATOM 1337 C CA . SER A 1 179 ? 21.851 33.001 -39.852 1.00 38.59 179 SER A CA 1
ATOM 1338 C C . SER A 1 179 ? 22.937 32.044 -40.327 1.00 38.59 179 SER A C 1
ATOM 1340 O O . SER A 1 179 ? 23.719 31.599 -39.456 1.00 38.59 179 SER A O 1
#

pLDDT: mean 80.84, std 19.98, range [25.11, 97.81]

Organism: NCBI:txid2714943

Secondary structure (DSSP, 8-state):
---TT--EEEEEEPPTT-EEEE----TTEEEETTEEEEEESSHHHHHHHHHHTT-EEEPP-----HHHHHHHHHHH---------S-HHHHTTT----------PPPP---SSPP-EEEEEETTEEEEEE--S-HHHHHHHHHHHTT-SS---B------------PPP-----PPPP-

Mean predicted aligned error: 11.19 Å